Protein AF-A0A7C5NMT6-F1 (afdb_monomer_lite)

Secondary structure (DSSP, 8-state):
--TT--HHHHHHHHHHHHHHHHTTTS----HHHHHHHHHHHTTSTT-TT-SSPPPGGGG--TTHHHHHHT----HHHHHH-HHHHHHHHHHHHHHHHHHHSS--S--S---TTS--TTSPPP-HHHHTTPPEEEETTEEEEPPS-SSHHHHHHHHHHHHHHHHTHHHHHS-HHHHHHHHHHHHTTPPPP---EE--HHHHHHHHH-HHHHHHHHHH-HHHHHHHHHHHHHHHHHHHHHHHHHTT--TTTPPP--EE-

pLDDT: mean 88.9, std 9.3, range [51.22, 98.75]

Radius of gyration: 24.34 Å; chains: 1; bounding box: 55×46×70 Å

Foldseek 3Di:
DPPPCDPVNVVVVVVQQVCCVVVVNDHDDPLVVVVVLLVQCVVPQPDPPRPDRHDCQLVDDPQVLCVVVVHDDDLVCCLVPLVVVLVSLVVVQVVCCVVNVGSSDDNDRLPPPRPPVPDDQDDLCVLQVWDWDDDPSDTATAAQEAALVSLVVSLVSSVVCLVVVLPVRCDPSVVVVLVVCVVVVHAQDALAEDADLLVVVCSHHNDVNLVCCCPPPVVSNVSSSVSSVSRSVVRRVSSCVSRVHDPVRDDDHHYHD

Structure (mmCIF, N/CA/C/O backbone):
data_AF-A0A7C5NMT6-F1
#
_entry.id   AF-A0A7C5NMT6-F1
#
loop_
_atom_site.group_PDB
_atom_site.id
_atom_site.type_symbol
_atom_site.label_atom_id
_atom_site.label_alt_id
_atom_site.label_comp_id
_atom_site.label_asym_id
_atom_site.label_entity_id
_atom_site.label_seq_id
_atom_site.pdbx_PDB_ins_code
_atom_site.Cartn_x
_atom_site.Cartn_y
_atom_site.Cartn_z
_atom_site.occupancy
_atom_site.B_iso_or_equiv
_atom_site.auth_seq_id
_atom_site.auth_comp_id
_atom_site.auth_asym_id
_atom_site.auth_atom_id
_atom_site.pdbx_PDB_model_num
ATOM 1 N N . MET A 1 1 ? -8.119 -10.705 -45.732 1.00 56.47 1 MET A N 1
ATOM 2 C CA . MET A 1 1 ? -7.400 -9.592 -45.074 1.00 56.47 1 MET A CA 1
ATOM 3 C C . MET A 1 1 ? -8.422 -8.797 -44.290 1.00 56.47 1 MET A C 1
ATOM 5 O O . MET A 1 1 ? -9.507 -8.584 -44.817 1.00 56.47 1 MET A O 1
ATOM 9 N N . SER A 1 2 ? -8.118 -8.432 -43.043 1.00 67.88 2 SER A N 1
ATOM 10 C CA . SER A 1 2 ? -8.962 -7.504 -42.281 1.00 67.88 2 SER A CA 1
ATOM 11 C C . SER A 1 2 ? -9.117 -6.200 -43.067 1.00 67.88 2 SER A C 1
ATOM 13 O O . SER A 1 2 ? -8.151 -5.740 -43.672 1.00 67.88 2 SER A O 1
ATOM 15 N N . ILE A 1 3 ? -10.310 -5.604 -43.037 1.00 73.56 3 ILE A N 1
ATOM 16 C CA . ILE A 1 3 ? -10.624 -4.313 -43.679 1.00 73.56 3 ILE A CA 1
ATOM 17 C C . ILE A 1 3 ? -9.690 -3.188 -43.184 1.00 73.56 3 ILE A C 1
ATOM 19 O O . ILE A 1 3 ? -9.508 -2.184 -43.862 1.00 73.56 3 ILE A O 1
ATOM 23 N N . ASN A 1 4 ? -9.055 -3.394 -42.025 1.00 81.56 4 ASN A N 1
ATOM 24 C CA . ASN A 1 4 ? -8.197 -2.425 -41.347 1.00 81.56 4 ASN A CA 1
ATOM 25 C C . ASN A 1 4 ? -6.690 -2.632 -41.614 1.00 81.56 4 ASN A C 1
ATOM 27 O O . ASN A 1 4 ? -5.868 -1.855 -41.132 1.00 81.56 4 ASN A O 1
ATOM 31 N N . VAL A 1 5 ? -6.292 -3.675 -42.357 1.00 88.19 5 VAL A N 1
ATOM 32 C CA . VAL A 1 5 ? -4.877 -3.948 -42.670 1.00 88.19 5 VAL A CA 1
ATOM 33 C C . VAL A 1 5 ? -4.609 -3.630 -44.135 1.00 88.19 5 VAL A C 1
ATOM 35 O O . VAL A 1 5 ? -5.059 -4.339 -45.035 1.00 88.19 5 VAL A O 1
ATOM 38 N N . THR A 1 6 ? -3.866 -2.551 -44.373 1.00 91.81 6 THR A N 1
ATOM 39 C CA . THR A 1 6 ? -3.503 -2.088 -45.714 1.00 91.81 6 THR A CA 1
ATOM 40 C C . THR A 1 6 ? -2.211 -2.753 -46.199 1.00 91.81 6 THR A C 1
ATOM 42 O O . THR A 1 6 ? -1.451 -3.328 -45.416 1.00 91.81 6 THR A O 1
ATOM 45 N N . LYS A 1 7 ? -1.918 -2.646 -47.503 1.00 93.00 7 LYS A N 1
ATOM 46 C CA . LYS A 1 7 ? -0.618 -3.070 -48.059 1.00 93.00 7 LYS A CA 1
ATOM 47 C C . LYS A 1 7 ? 0.555 -2.329 -47.413 1.00 93.00 7 LYS A C 1
ATOM 49 O O . LYS A 1 7 ? 1.617 -2.915 -47.245 1.00 93.00 7 LYS A O 1
ATOM 54 N N . GLU A 1 8 ? 0.338 -1.076 -47.026 1.00 91.75 8 GLU A N 1
ATOM 55 C CA . GLU A 1 8 ? 1.348 -0.264 -46.356 1.00 91.75 8 GLU A CA 1
ATOM 56 C C . GLU A 1 8 ? 1.652 -0.786 -44.948 1.00 91.75 8 GLU A C 1
ATOM 58 O O . GLU A 1 8 ? 2.816 -0.941 -44.594 1.00 91.75 8 GLU A O 1
ATOM 63 N N . HIS A 1 9 ? 0.630 -1.187 -44.182 1.00 92.44 9 HIS A N 1
ATOM 64 C CA . HIS A 1 9 ? 0.841 -1.831 -42.879 1.00 92.44 9 HIS A CA 1
ATOM 65 C C . HIS A 1 9 ? 1.662 -3.123 -43.005 1.00 92.44 9 HIS A C 1
ATOM 67 O O . HIS A 1 9 ? 2.535 -3.382 -42.180 1.00 92.44 9 HIS A O 1
ATOM 73 N N . LEU A 1 10 ? 1.422 -3.921 -44.053 1.00 93.25 10 LEU A N 1
ATOM 74 C CA . LEU A 1 10 ? 2.191 -5.145 -44.310 1.00 93.25 10 LEU A CA 1
ATOM 75 C C . LEU A 1 10 ? 3.646 -4.851 -44.697 1.00 93.25 10 LEU A C 1
ATOM 77 O O . LEU A 1 10 ? 4.542 -5.586 -44.278 1.00 93.25 10 LEU A O 1
ATOM 81 N N . ARG A 1 11 ? 3.888 -3.782 -45.466 1.00 95.25 11 ARG A N 1
ATOM 82 C CA . ARG A 1 11 ? 5.238 -3.324 -45.819 1.00 95.25 11 ARG A CA 1
ATOM 83 C C . ARG A 1 11 ? 6.008 -2.901 -44.568 1.00 95.25 11 ARG A C 1
ATOM 85 O O . ARG A 1 11 ? 7.071 -3.458 -44.312 1.00 95.25 11 ARG A O 1
ATOM 92 N N . ILE A 1 12 ? 5.429 -2.008 -43.762 1.00 90.94 12 ILE A N 1
ATOM 93 C CA . ILE A 1 12 ? 6.024 -1.521 -42.508 1.00 90.94 12 ILE A CA 1
ATOM 94 C C . ILE A 1 12 ? 6.322 -2.690 -41.561 1.00 90.94 12 ILE A C 1
ATOM 96 O O . ILE A 1 12 ? 7.437 -2.811 -41.063 1.00 90.94 12 ILE A O 1
ATOM 100 N N . ALA A 1 13 ? 5.362 -3.597 -41.353 1.00 89.31 13 ALA A N 1
ATOM 101 C CA . ALA A 1 13 ? 5.568 -4.761 -40.492 1.00 89.31 13 ALA A CA 1
ATOM 102 C C . ALA A 1 13 ? 6.718 -5.657 -40.985 1.00 89.31 13 ALA A C 1
ATOM 104 O O . ALA A 1 13 ? 7.530 -6.117 -40.185 1.00 89.31 13 ALA A O 1
ATOM 105 N N . SER A 1 14 ? 6.819 -5.879 -42.299 1.00 92.00 14 SER A N 1
ATOM 106 C CA . SER A 1 14 ? 7.894 -6.690 -42.886 1.00 92.00 14 SER A CA 1
ATOM 107 C C . SER A 1 14 ? 9.266 -6.034 -42.717 1.00 92.00 14 SER A C 1
ATOM 109 O O . SER A 1 14 ? 10.246 -6.723 -42.437 1.00 92.00 14 SER A O 1
ATOM 111 N N . GLU A 1 15 ? 9.339 -4.709 -42.854 1.00 92.12 15 GLU A N 1
ATOM 112 C CA . GLU A 1 15 ? 10.569 -3.940 -42.641 1.00 92.12 15 GLU A CA 1
ATOM 113 C C . GLU A 1 15 ? 11.0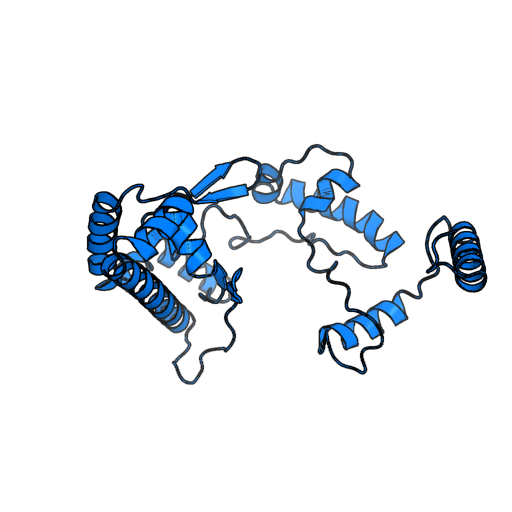28 -3.996 -41.185 1.00 92.12 15 GLU A C 1
ATOM 115 O O . GLU A 1 15 ? 12.195 -4.304 -40.941 1.00 92.12 15 GLU A O 1
ATOM 120 N N . LEU A 1 16 ? 10.104 -3.814 -40.235 1.00 87.25 16 LEU A N 1
ATOM 121 C CA . LEU A 1 16 ? 10.382 -3.914 -38.801 1.00 87.25 16 LEU A CA 1
ATOM 122 C C . LEU A 1 16 ? 10.864 -5.316 -38.406 1.00 87.25 16 LEU A C 1
ATOM 124 O O . LEU A 1 16 ? 11.837 -5.450 -37.668 1.00 87.25 16 LEU A O 1
ATOM 128 N N . VAL A 1 17 ? 10.237 -6.377 -38.927 1.00 88.56 17 VAL A N 1
ATOM 129 C CA . VAL A 1 17 ? 10.677 -7.762 -38.670 1.00 88.56 17 VAL A CA 1
ATOM 130 C C . VAL A 1 17 ? 12.068 -8.011 -39.251 1.00 88.56 17 VAL A C 1
ATOM 132 O O . VAL A 1 17 ? 12.926 -8.594 -38.587 1.00 88.56 17 VAL A O 1
ATOM 135 N N . ALA A 1 18 ? 12.323 -7.556 -40.480 1.00 89.62 18 ALA A N 1
ATOM 136 C CA . ALA A 1 18 ? 13.635 -7.700 -41.099 1.00 89.62 18 ALA A CA 1
ATOM 137 C C . ALA A 1 18 ? 14.715 -6.927 -40.325 1.00 89.62 18 ALA A C 1
ATOM 139 O O . ALA A 1 18 ? 15.839 -7.407 -40.190 1.00 89.62 18 ALA A O 1
ATOM 140 N N . GLU A 1 19 ? 14.387 -5.741 -39.817 1.00 87.56 19 GLU A N 1
ATOM 141 C CA . GLU A 1 19 ? 15.263 -4.942 -38.966 1.00 87.56 19 GLU A CA 1
ATOM 142 C C . GLU A 1 19 ? 15.543 -5.607 -37.620 1.00 87.56 19 GLU A C 1
ATOM 144 O O . GLU A 1 19 ? 16.705 -5.682 -37.222 1.00 87.56 19 GLU A O 1
ATOM 149 N N . ALA A 1 20 ? 14.527 -6.174 -36.970 1.00 85.56 20 ALA A N 1
ATOM 150 C CA . ALA A 1 20 ? 14.705 -6.929 -35.737 1.00 85.56 20 ALA A CA 1
ATOM 151 C C . ALA A 1 20 ? 15.615 -8.147 -35.952 1.00 85.56 20 ALA A C 1
ATOM 153 O O . ALA A 1 20 ? 16.563 -8.352 -35.199 1.00 85.56 20 ALA A O 1
ATOM 154 N N . HIS A 1 21 ? 15.414 -8.924 -37.023 1.00 87.81 21 HIS A N 1
ATOM 155 C CA . HIS A 1 21 ? 16.291 -10.057 -37.348 1.00 87.81 21 HIS A CA 1
ATOM 156 C C . HIS A 1 21 ? 17.753 -9.642 -37.568 1.00 87.81 21 HIS A C 1
ATOM 158 O O . HIS A 1 21 ? 18.654 -10.372 -37.159 1.00 87.81 21 HIS A O 1
ATOM 164 N N . ARG A 1 22 ? 18.008 -8.465 -38.162 1.00 88.75 22 ARG A N 1
ATOM 165 C CA . ARG A 1 22 ? 19.374 -7.922 -38.308 1.00 88.75 22 ARG A CA 1
ATOM 166 C C . ARG A 1 22 ? 20.018 -7.545 -36.970 1.00 88.75 22 ARG A C 1
ATOM 168 O O . ARG A 1 22 ? 21.239 -7.467 -36.899 1.00 88.75 22 ARG A O 1
ATOM 175 N N . ASN A 1 23 ? 19.216 -7.342 -35.929 1.00 83.31 23 ASN A N 1
ATOM 176 C CA . ASN A 1 23 ? 19.629 -6.897 -34.601 1.00 83.31 23 ASN A CA 1
ATOM 177 C C . ASN A 1 23 ? 19.309 -7.956 -33.524 1.00 83.31 23 ASN A C 1
ATOM 179 O O . ASN A 1 23 ? 18.858 -7.633 -32.428 1.00 83.31 23 ASN A O 1
ATOM 183 N N . ASN A 1 24 ? 19.532 -9.242 -33.830 1.00 81.50 24 ASN A N 1
ATOM 184 C CA . ASN A 1 24 ? 19.339 -10.370 -32.902 1.00 81.50 24 ASN A CA 1
ATOM 185 C C . ASN A 1 24 ? 17.921 -10.480 -32.307 1.00 81.50 24 ASN A C 1
ATOM 187 O O . ASN A 1 24 ? 17.744 -10.897 -31.165 1.00 81.50 24 ASN A O 1
ATOM 191 N N . GLY A 1 25 ? 16.904 -10.119 -33.086 1.00 78.12 25 GLY A N 1
ATOM 192 C CA . GLY A 1 25 ? 15.500 -10.179 -32.677 1.00 78.12 25 GLY A CA 1
ATOM 193 C C . GLY A 1 25 ? 15.017 -8.963 -31.885 1.00 78.12 25 GLY A C 1
ATOM 194 O O . GLY A 1 25 ? 13.867 -8.962 -31.455 1.00 78.12 25 GLY A O 1
ATOM 195 N N . LEU A 1 26 ? 15.847 -7.929 -31.714 1.00 72.00 26 LEU A N 1
ATOM 196 C CA . LEU A 1 26 ? 15.496 -6.695 -31.008 1.00 72.00 26 LEU A CA 1
ATOM 197 C C . LEU A 1 26 ? 15.410 -5.519 -31.982 1.00 72.00 26 LEU A C 1
ATOM 199 O O . LEU A 1 26 ? 16.148 -5.458 -32.960 1.00 72.00 26 LEU A O 1
ATOM 203 N N . ALA A 1 27 ? 14.522 -4.560 -31.720 1.00 72.88 27 ALA A N 1
ATOM 204 C CA . ALA A 1 27 ? 14.556 -3.297 -32.450 1.00 72.88 27 ALA A CA 1
ATOM 205 C C . ALA A 1 27 ? 15.857 -2.544 -32.100 1.00 72.88 27 ALA A C 1
ATOM 207 O O . ALA A 1 27 ? 16.244 -2.534 -30.927 1.00 72.88 27 ALA A O 1
ATOM 208 N N . PRO A 1 28 ? 16.546 -1.917 -33.068 1.00 74.69 28 PRO A N 1
ATOM 209 C CA . PRO A 1 28 ? 17.706 -1.090 -32.771 1.00 74.69 28 PRO A CA 1
ATOM 210 C C . PRO A 1 28 ? 17.245 0.149 -31.998 1.00 74.69 28 PRO A C 1
ATOM 212 O O . PRO A 1 28 ? 16.581 1.029 -32.540 1.00 74.69 28 PRO A O 1
ATOM 215 N N . VAL A 1 29 ? 17.581 0.205 -30.712 1.00 80.31 29 VAL A N 1
ATOM 216 C CA . VAL A 1 29 ? 17.241 1.324 -29.828 1.00 80.31 29 VAL A CA 1
ATOM 217 C C . VAL A 1 29 ? 18.522 2.042 -29.430 1.00 80.31 29 VAL A C 1
ATOM 219 O O . VAL A 1 29 ? 19.461 1.429 -28.923 1.00 80.31 29 VAL A O 1
ATOM 222 N N . ASN A 1 30 ? 18.556 3.361 -29.621 1.00 90.00 30 ASN A N 1
ATOM 223 C CA . ASN A 1 30 ? 19.557 4.199 -28.974 1.00 90.00 30 ASN A CA 1
ATOM 224 C C . ASN A 1 30 ? 19.152 4.367 -27.505 1.00 90.00 30 ASN A C 1
ATOM 226 O O . ASN A 1 30 ? 18.287 5.179 -27.188 1.00 90.00 30 ASN A O 1
ATOM 230 N N . LEU A 1 31 ? 19.758 3.572 -26.621 1.00 90.12 31 LEU A N 1
ATOM 231 C CA . LEU A 1 31 ? 19.423 3.568 -25.197 1.00 90.12 31 LEU A CA 1
ATOM 232 C C . LEU A 1 31 ? 19.685 4.922 -24.526 1.00 90.12 31 LEU A C 1
ATOM 234 O O . LEU A 1 31 ? 18.923 5.314 -23.650 1.00 90.12 31 LEU A O 1
ATOM 238 N N . GLU A 1 32 ? 20.717 5.656 -24.945 1.00 92.44 32 GLU A N 1
ATOM 239 C CA . GLU A 1 32 ? 21.014 6.984 -24.398 1.00 92.44 32 GLU A CA 1
ATOM 240 C C . GLU A 1 32 ? 19.881 7.967 -24.713 1.00 92.44 32 GLU A C 1
ATOM 242 O O . GLU A 1 32 ? 19.321 8.572 -23.797 1.00 92.44 32 GLU A O 1
ATOM 247 N N . GLN A 1 33 ? 19.475 8.045 -25.985 1.00 93.75 33 GLN A N 1
ATOM 248 C CA . GLN A 1 33 ? 18.356 8.891 -26.402 1.00 93.75 33 GLN A CA 1
ATOM 249 C C . GLN A 1 33 ? 17.042 8.439 -25.758 1.00 93.75 33 GLN A C 1
ATOM 251 O O . GLN A 1 33 ? 16.314 9.265 -25.222 1.00 93.75 33 GLN A O 1
ATOM 256 N N . PHE A 1 34 ? 16.773 7.131 -25.734 1.00 92.62 34 PHE A N 1
ATOM 257 C CA . PHE A 1 34 ? 15.572 6.577 -25.110 1.00 92.62 34 PHE A CA 1
ATOM 258 C C . PHE A 1 34 ? 15.451 6.986 -23.638 1.00 92.62 34 PHE A C 1
ATOM 260 O O . PHE A 1 34 ? 14.363 7.328 -23.180 1.00 92.62 34 PHE A O 1
ATOM 267 N N . TYR A 1 35 ? 16.551 6.972 -22.875 1.00 92.38 35 TYR A N 1
ATOM 268 C CA . TYR A 1 35 ? 16.511 7.403 -21.477 1.00 92.38 35 TYR A CA 1
ATOM 269 C C . TYR A 1 35 ? 16.420 8.919 -21.310 1.00 92.38 35 TYR A C 1
ATOM 271 O O . TYR A 1 35 ? 15.757 9.362 -20.374 1.00 92.38 35 TYR A O 1
ATOM 279 N N . ALA A 1 36 ? 17.015 9.710 -22.204 1.00 94.06 36 ALA A N 1
ATOM 280 C CA . ALA A 1 36 ? 16.805 11.157 -22.214 1.00 94.06 36 ALA A CA 1
ATOM 281 C C . ALA A 1 36 ? 15.326 11.501 -22.480 1.00 94.06 36 ALA A C 1
ATOM 283 O O . ALA A 1 36 ? 14.721 12.288 -21.751 1.00 94.06 36 ALA A O 1
ATOM 284 N N . ASP A 1 37 ? 14.715 10.835 -23.460 1.00 94.62 37 ASP A N 1
ATOM 285 C CA . ASP A 1 37 ? 13.299 10.975 -23.802 1.00 94.62 37 ASP A CA 1
ATOM 286 C C . ASP A 1 37 ? 12.395 10.481 -22.665 1.00 94.62 37 ASP A C 1
ATOM 288 O O . ASP A 1 37 ? 11.391 11.116 -22.335 1.00 94.62 37 ASP A O 1
ATOM 292 N N . GLN A 1 38 ? 12.783 9.392 -21.996 1.00 92.62 38 GLN A N 1
ATOM 293 C CA . GLN A 1 38 ? 12.108 8.879 -20.807 1.00 92.62 38 GLN A CA 1
ATOM 294 C C . GLN A 1 38 ? 12.084 9.907 -19.670 1.00 92.62 38 GLN A C 1
ATOM 296 O O . GLN A 1 38 ? 11.040 10.084 -19.046 1.00 92.62 38 GLN A O 1
ATOM 301 N N . GLU A 1 39 ? 13.198 10.590 -19.386 1.00 92.12 39 GLU A N 1
ATOM 302 C CA . GLU A 1 39 ? 13.275 11.621 -18.337 1.00 92.12 39 GLU A CA 1
ATOM 303 C C . GLU A 1 39 ? 12.361 12.823 -18.609 1.00 92.12 39 GLU A C 1
ATOM 305 O O . GLU A 1 39 ? 11.908 13.485 -17.668 1.00 92.12 39 GLU A O 1
ATOM 310 N N . ILE A 1 40 ? 12.083 13.108 -19.882 1.00 94.06 40 ILE A N 1
ATOM 311 C CA . ILE A 1 40 ? 11.108 14.118 -20.300 1.00 94.06 40 ILE A CA 1
ATOM 312 C C . ILE A 1 40 ? 9.691 13.564 -20.118 1.00 94.06 40 ILE A C 1
ATOM 314 O O . ILE A 1 40 ? 8.875 14.176 -19.430 1.00 94.06 40 ILE A O 1
ATOM 318 N N . ALA A 1 41 ? 9.419 12.377 -20.665 1.00 93.50 41 ALA A N 1
ATOM 319 C CA . ALA A 1 41 ? 8.092 11.772 -20.683 1.00 93.50 41 ALA A CA 1
ATOM 320 C C . ALA A 1 41 ? 7.523 11.498 -19.280 1.00 93.50 41 ALA A C 1
ATOM 322 O O . ALA A 1 41 ? 6.332 11.679 -19.054 1.00 93.50 41 ALA A O 1
ATOM 323 N N . VAL A 1 42 ? 8.348 11.101 -18.302 1.00 90.50 42 VAL A N 1
ATOM 324 C CA . VAL A 1 42 ? 7.862 10.818 -16.932 1.00 90.50 42 VAL A CA 1
ATOM 325 C C . VAL A 1 42 ? 7.402 12.058 -16.166 1.00 90.50 42 VAL A C 1
ATOM 327 O O . VAL A 1 42 ? 6.688 11.916 -15.175 1.00 90.50 42 VAL A O 1
ATOM 330 N N . LYS A 1 43 ? 7.813 13.261 -16.586 1.00 90.00 43 LYS A N 1
ATOM 331 C CA . LYS A 1 43 ? 7.428 14.519 -15.925 1.00 90.00 43 LYS A CA 1
ATOM 332 C C . LYS A 1 43 ? 6.017 14.955 -16.302 1.00 90.00 43 LYS A C 1
ATOM 334 O O . LYS A 1 43 ? 5.339 15.550 -15.471 1.00 90.00 43 LYS A O 1
ATOM 339 N N . ASP A 1 44 ? 5.589 14.634 -17.520 1.00 90.19 44 ASP A N 1
ATOM 340 C CA . ASP A 1 44 ? 4.233 14.878 -18.007 1.00 90.19 44 ASP A CA 1
ATOM 341 C C . ASP A 1 44 ? 3.739 13.688 -18.851 1.00 90.19 44 ASP A C 1
ATOM 343 O O . ASP A 1 44 ? 3.685 13.779 -20.073 1.00 90.19 44 ASP A O 1
ATOM 347 N N . PRO A 1 45 ? 3.391 12.542 -18.228 1.00 88.88 45 PRO A N 1
ATOM 348 C CA . PRO A 1 45 ? 3.098 11.286 -18.932 1.00 88.88 45 PRO A CA 1
ATOM 349 C C . PRO A 1 45 ? 1.992 11.333 -19.992 1.00 88.88 45 PRO A C 1
ATOM 351 O O . PRO A 1 45 ? 1.888 10.412 -20.800 1.00 88.88 45 PRO A O 1
ATOM 354 N N . PHE A 1 46 ? 1.154 12.370 -19.963 1.00 90.19 46 PHE A N 1
ATOM 355 C CA . PHE A 1 46 ? 0.051 12.589 -20.900 1.00 90.19 46 PHE A CA 1
ATOM 356 C C . PHE A 1 46 ? 0.179 13.921 -21.648 1.00 90.19 46 PHE A C 1
ATOM 358 O O . PHE A 1 46 ? -0.777 14.362 -22.290 1.00 90.19 46 PHE A O 1
ATOM 365 N N . GLY A 1 47 ? 1.345 14.559 -21.555 1.00 92.00 47 GLY A N 1
ATOM 366 C CA . GLY A 1 47 ? 1.643 15.805 -22.233 1.00 92.00 47 GLY A CA 1
ATOM 367 C C . GLY A 1 47 ? 1.584 15.633 -23.749 1.00 92.00 47 GLY A C 1
ATOM 368 O O . GLY A 1 47 ? 2.010 14.599 -24.268 1.00 92.00 47 GLY A O 1
ATOM 369 N N . PRO A 1 48 ? 1.086 16.634 -24.490 1.00 94.25 48 PRO A N 1
ATOM 370 C CA . PRO A 1 48 ? 1.023 16.564 -25.949 1.00 94.25 48 PRO A CA 1
ATOM 371 C C . PRO A 1 48 ? 2.413 16.537 -26.605 1.00 94.25 48 PRO A C 1
ATOM 373 O O . PRO A 1 48 ? 2.536 16.078 -27.737 1.00 94.25 48 PRO A O 1
ATOM 376 N N . ASP A 1 49 ? 3.442 17.000 -25.888 1.00 94.56 49 ASP A N 1
ATOM 377 C CA . ASP A 1 49 ? 4.802 17.200 -26.396 1.00 94.56 49 ASP A CA 1
ATOM 378 C C . ASP A 1 49 ? 5.797 16.129 -25.915 1.00 94.56 49 ASP A C 1
ATOM 380 O O . ASP A 1 49 ? 7.011 16.299 -26.060 1.00 94.56 49 ASP A O 1
ATOM 384 N N . ILE A 1 50 ? 5.326 15.027 -25.314 1.00 95.50 50 ILE A N 1
ATOM 385 C CA . ILE A 1 50 ? 6.242 13.965 -24.887 1.00 95.50 50 ILE A CA 1
ATOM 386 C C . ILE A 1 50 ? 6.874 13.269 -26.102 1.00 95.50 50 ILE A C 1
ATOM 388 O O . ILE A 1 50 ? 6.165 12.880 -27.031 1.00 95.50 50 ILE A O 1
ATOM 392 N N . PRO A 1 51 ? 8.201 13.051 -26.095 1.00 94.06 51 PRO A N 1
ATOM 393 C CA . PRO A 1 51 ? 8.895 12.412 -27.214 1.00 94.06 51 PRO A CA 1
ATOM 394 C C . PRO A 1 51 ? 8.539 10.924 -27.349 1.00 94.06 51 PRO A C 1
ATOM 396 O O . PRO A 1 51 ? 8.657 10.345 -28.427 1.00 94.06 51 PRO A O 1
ATOM 399 N N . GLN A 1 52 ? 8.087 10.304 -26.255 1.00 91.56 52 GLN A N 1
ATOM 400 C CA . GLN A 1 52 ? 7.672 8.909 -26.201 1.00 91.56 52 GLN A CA 1
ATOM 401 C C . GLN A 1 52 ? 6.652 8.673 -25.083 1.00 91.56 52 GLN A C 1
ATOM 403 O O . GLN A 1 52 ? 6.559 9.447 -24.133 1.00 91.56 52 GLN A O 1
ATOM 408 N N . CYS A 1 53 ? 5.939 7.546 -25.154 1.00 90.56 53 CYS A N 1
ATOM 409 C CA . CYS A 1 53 ? 5.170 7.040 -24.019 1.00 90.56 53 CYS A CA 1
ATOM 410 C C . CYS A 1 53 ? 6.136 6.614 -22.892 1.00 90.56 53 CYS A C 1
ATOM 412 O O . CYS A 1 53 ? 7.073 5.855 -23.167 1.00 90.56 53 CYS A O 1
ATOM 414 N N . PRO A 1 54 ? 5.946 7.065 -21.638 1.00 90.31 54 PRO A N 1
ATOM 415 C CA . PRO A 1 54 ? 6.871 6.746 -20.560 1.00 90.31 54 PRO A CA 1
ATOM 416 C C . PRO A 1 54 ? 6.826 5.259 -20.195 1.00 90.31 54 PRO A C 1
ATOM 418 O O . PRO A 1 54 ? 5.781 4.690 -19.880 1.00 90.31 54 PRO A O 1
ATOM 421 N N . LEU A 1 55 ? 7.998 4.632 -20.159 1.00 86.88 55 LEU A N 1
ATOM 422 C CA . LEU A 1 55 ? 8.172 3.247 -19.743 1.00 86.88 55 LEU A CA 1
ATOM 423 C C . LEU A 1 55 ? 8.175 3.120 -18.210 1.00 86.88 55 LEU A C 1
ATOM 425 O O . LEU A 1 55 ? 9.090 3.586 -17.534 1.00 86.88 55 LEU A O 1
ATOM 429 N N . GLY A 1 56 ? 7.193 2.414 -17.649 1.00 79.00 56 GLY A N 1
ATOM 430 C CA . GLY A 1 56 ? 7.102 2.150 -16.204 1.00 79.00 56 GLY A CA 1
ATOM 431 C C . GLY A 1 56 ? 8.038 1.054 -15.668 1.00 79.00 56 GLY A C 1
ATOM 432 O O . GLY A 1 56 ? 8.002 0.772 -14.473 1.00 79.00 56 GLY A O 1
ATOM 433 N N . LEU A 1 57 ? 8.865 0.431 -16.520 1.00 72.69 57 LEU A N 1
ATOM 434 C CA . LEU A 1 57 ? 9.695 -0.745 -16.198 1.00 72.69 57 LEU A CA 1
ATOM 435 C C . LEU A 1 57 ? 10.623 -0.533 -14.995 1.00 72.69 57 LEU A C 1
ATOM 437 O O . LEU A 1 57 ? 10.818 -1.452 -14.209 1.00 72.69 57 LEU A O 1
ATOM 441 N N . LEU A 1 58 ? 11.161 0.675 -14.808 1.00 65.06 58 LEU A N 1
ATOM 442 C CA . LEU A 1 58 ? 12.033 0.979 -13.663 1.00 65.06 58 LEU A CA 1
ATOM 443 C C . LEU A 1 58 ? 11.296 0.935 -12.311 1.00 65.06 58 LEU A C 1
ATOM 445 O O . LEU A 1 58 ? 11.936 0.911 -11.266 1.00 65.06 58 LEU A O 1
ATOM 449 N N . ASN A 1 59 ? 9.962 0.892 -12.337 1.00 63.50 59 ASN A N 1
ATOM 450 C CA . ASN A 1 59 ? 9.094 0.746 -11.171 1.00 63.50 5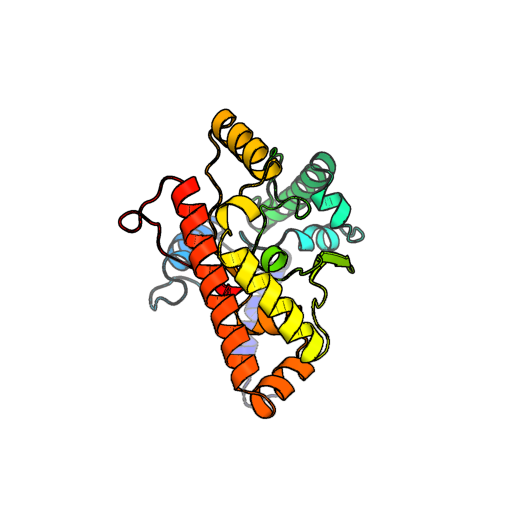9 ASN A CA 1
ATOM 451 C C . ASN A 1 59 ? 8.376 -0.614 -11.139 1.00 63.50 59 ASN A C 1
ATOM 453 O O . ASN A 1 59 ? 7.472 -0.800 -10.320 1.00 63.50 59 ASN A O 1
ATOM 457 N N . MET A 1 60 ? 8.717 -1.550 -12.035 1.00 66.12 60 MET A N 1
ATOM 458 C CA . MET A 1 60 ? 8.077 -2.864 -12.052 1.00 66.12 60 MET A CA 1
ATOM 459 C C . MET A 1 60 ? 8.393 -3.657 -10.788 1.00 66.12 60 MET A C 1
ATOM 461 O O . MET A 1 60 ? 9.455 -3.519 -10.178 1.00 66.12 60 MET A O 1
ATOM 465 N N . SER A 1 61 ? 7.431 -4.485 -10.382 1.00 67.31 61 SER A N 1
ATOM 466 C CA . SER A 1 61 ? 7.600 -5.324 -9.208 1.00 67.31 61 SER A CA 1
ATOM 467 C C . SER A 1 61 ? 8.656 -6.396 -9.457 1.00 67.31 61 SER A C 1
ATOM 469 O O . SER A 1 61 ? 8.878 -6.873 -10.569 1.00 67.31 61 SER A O 1
ATOM 471 N N . GLU A 1 62 ? 9.289 -6.801 -8.366 1.00 76.12 62 GLU A N 1
ATOM 472 C CA . GLU A 1 62 ? 10.394 -7.757 -8.342 1.00 76.12 62 GLU A CA 1
ATOM 473 C C . GLU A 1 62 ? 9.972 -9.186 -8.751 1.00 76.12 62 GLU A C 1
ATOM 475 O O . GLU A 1 62 ? 10.807 -10.077 -8.835 1.00 76.12 62 GLU A O 1
ATOM 480 N N . VAL A 1 63 ? 8.683 -9.411 -9.033 1.00 76.88 63 VAL A N 1
ATOM 481 C CA . VAL A 1 63 ? 8.094 -10.727 -9.331 1.00 76.88 63 VAL A CA 1
ATOM 482 C C . VAL A 1 63 ? 8.589 -11.320 -10.654 1.00 76.88 63 VAL A C 1
ATOM 484 O O . VAL A 1 63 ? 8.655 -12.535 -10.795 1.00 76.88 63 VAL A O 1
ATOM 487 N N . CYS A 1 64 ? 8.992 -10.491 -11.621 1.00 82.75 64 CYS A N 1
ATOM 488 C CA . CYS A 1 64 ? 9.470 -10.976 -12.922 1.00 82.75 64 CYS A CA 1
ATOM 489 C C . CYS A 1 64 ? 10.833 -11.678 -12.838 1.00 82.75 64 CYS A C 1
ATOM 491 O O . CYS A 1 64 ? 11.225 -12.362 -13.781 1.00 82.75 64 CYS A O 1
ATOM 493 N N . VAL A 1 65 ? 11.546 -11.540 -11.712 1.00 90.06 65 VAL A N 1
ATOM 494 C CA . VAL A 1 65 ? 12.853 -12.172 -11.505 1.00 90.06 65 VAL A CA 1
ATOM 495 C C . VAL A 1 65 ? 12.771 -13.697 -11.589 1.00 90.06 65 VAL A C 1
ATOM 497 O O . VAL A 1 65 ? 13.702 -14.327 -12.076 1.00 90.06 65 VAL A O 1
ATOM 500 N N . PHE A 1 66 ? 11.662 -14.301 -11.149 1.00 91.94 66 PHE A N 1
ATOM 501 C CA . PHE A 1 66 ? 11.529 -15.757 -11.107 1.00 91.94 66 PHE A CA 1
ATOM 502 C C . PHE A 1 66 ? 11.410 -16.353 -12.508 1.00 91.94 66 PHE A C 1
ATOM 504 O O . PHE A 1 66 ? 12.167 -17.257 -12.856 1.00 91.94 66 PHE A O 1
ATOM 511 N N . ASP A 1 67 ? 10.514 -15.792 -13.322 1.00 90.50 67 ASP A N 1
ATOM 512 C CA . ASP A 1 67 ? 10.278 -16.240 -14.695 1.00 90.50 67 ASP A CA 1
ATOM 513 C C . ASP A 1 67 ? 11.509 -15.995 -15.580 1.00 90.50 67 ASP A C 1
ATOM 515 O O . ASP A 1 67 ? 12.003 -16.915 -16.230 1.00 90.50 67 ASP A O 1
ATOM 519 N N . GLU A 1 68 ? 12.107 -14.799 -15.496 1.00 90.50 68 GLU A N 1
ATOM 520 C CA . GLU A 1 68 ? 13.309 -14.452 -16.266 1.00 90.50 68 GLU A CA 1
ATOM 521 C C . GLU A 1 68 ? 14.515 -15.341 -15.914 1.00 90.50 68 GLU A C 1
ATOM 523 O O . GLU A 1 68 ? 15.386 -15.597 -16.751 1.00 90.50 68 GLU A O 1
ATOM 528 N N . LEU A 1 69 ? 14.606 -15.822 -14.672 1.00 92.12 69 LEU A N 1
ATOM 529 C CA . LEU A 1 69 ? 15.678 -16.721 -14.238 1.00 92.12 69 LEU A CA 1
ATOM 530 C C . LEU A 1 69 ? 15.302 -18.208 -14.329 1.00 92.12 69 LEU A C 1
ATOM 532 O O . LEU A 1 69 ? 16.157 -19.055 -14.067 1.00 92.12 69 LEU A O 1
ATOM 536 N N . GLY A 1 70 ? 14.070 -18.539 -14.727 1.00 93.44 70 GLY A N 1
ATOM 537 C CA . GLY A 1 70 ? 13.586 -19.916 -14.838 1.00 93.44 70 GLY A CA 1
ATOM 538 C C . GLY A 1 70 ? 13.539 -20.660 -13.500 1.00 93.44 70 GLY A C 1
ATOM 539 O O . GLY A 1 70 ? 13.773 -21.869 -13.462 1.00 93.44 70 GLY A O 1
ATOM 540 N N . ILE A 1 71 ? 13.281 -19.948 -12.399 1.00 92.81 71 ILE A N 1
ATOM 541 C CA . ILE A 1 71 ? 13.199 -20.516 -11.048 1.00 92.81 71 ILE A CA 1
ATOM 542 C C . ILE A 1 71 ? 11.754 -20.482 -10.525 1.00 92.81 71 ILE A C 1
ATOM 544 O O . ILE A 1 71 ? 10.995 -19.583 -10.887 1.00 92.81 71 ILE A O 1
ATOM 548 N N . PRO A 1 72 ? 11.349 -21.428 -9.657 1.00 91.50 72 PRO A N 1
ATOM 549 C CA . PRO A 1 72 ? 10.044 -21.364 -9.008 1.00 91.50 72 PRO A CA 1
ATOM 550 C C . PRO A 1 72 ? 9.872 -20.077 -8.194 1.00 91.50 72 PRO A C 1
ATOM 552 O O . PRO A 1 72 ? 10.808 -19.633 -7.526 1.00 91.50 72 PRO A O 1
ATOM 555 N N . GLU A 1 73 ? 8.667 -19.509 -8.228 1.00 89.69 73 GLU A N 1
ATOM 556 C CA . GLU A 1 73 ? 8.326 -18.337 -7.423 1.00 89.69 73 GLU A CA 1
ATOM 557 C C . GLU A 1 73 ? 8.410 -18.661 -5.924 1.00 89.69 73 GLU A C 1
ATOM 559 O O . GLU A 1 73 ? 7.741 -19.569 -5.429 1.00 89.69 73 GLU A O 1
ATOM 564 N N . ASP A 1 74 ? 9.214 -17.881 -5.199 1.00 89.06 74 ASP A N 1
ATOM 565 C CA . ASP A 1 74 ? 9.301 -17.908 -3.738 1.00 89.06 74 ASP A CA 1
ATOM 566 C C . ASP A 1 74 ? 9.404 -16.473 -3.211 1.00 89.06 74 ASP A C 1
ATOM 568 O O . ASP A 1 74 ? 10.461 -15.979 -2.801 1.00 89.06 74 ASP A O 1
ATOM 572 N N . LEU A 1 75 ? 8.271 -15.770 -3.278 1.00 85.44 75 LEU A N 1
ATOM 573 C CA . LEU A 1 75 ? 8.158 -14.400 -2.784 1.00 85.44 75 LEU A CA 1
ATOM 574 C C . LEU A 1 75 ? 8.428 -14.306 -1.282 1.00 85.44 75 LEU A C 1
ATOM 576 O O . LEU A 1 75 ? 8.944 -13.290 -0.823 1.00 85.44 75 LEU A O 1
ATOM 580 N N . ASP A 1 76 ? 8.117 -15.353 -0.518 1.00 81.50 76 ASP A N 1
ATOM 581 C CA . ASP A 1 76 ? 8.301 -15.323 0.928 1.00 81.50 76 ASP A CA 1
ATOM 582 C C . ASP A 1 76 ? 9.785 -15.244 1.291 1.00 81.50 76 ASP A C 1
ATOM 584 O O . ASP A 1 76 ? 10.219 -14.338 2.012 1.00 81.50 76 ASP A O 1
ATOM 588 N N . ARG A 1 77 ? 10.594 -16.125 0.695 1.00 87.19 77 ARG A N 1
ATOM 589 C CA . ARG A 1 77 ? 12.046 -16.061 0.833 1.00 87.19 77 ARG A CA 1
ATOM 590 C C . ARG A 1 77 ? 12.609 -14.779 0.236 1.00 87.19 77 ARG A C 1
ATOM 592 O O . ARG A 1 77 ? 13.476 -14.162 0.846 1.00 87.19 77 ARG A O 1
ATOM 599 N N . TYR A 1 78 ? 12.093 -14.331 -0.905 1.00 87.31 78 TYR A N 1
ATOM 600 C CA . TYR A 1 78 ? 12.541 -13.092 -1.545 1.00 87.31 78 TYR A CA 1
ATOM 601 C C . TYR A 1 78 ? 12.330 -11.855 -0.648 1.00 87.31 78 TYR A C 1
ATOM 603 O O . TYR A 1 78 ? 13.088 -10.879 -0.716 1.00 87.31 78 TYR A O 1
ATOM 611 N N . TYR A 1 79 ? 11.319 -11.872 0.227 1.00 81.25 79 TYR A N 1
ATOM 612 C CA . TYR A 1 79 ? 11.105 -10.821 1.225 1.00 81.25 79 TYR A CA 1
ATOM 613 C C . TYR A 1 79 ? 11.897 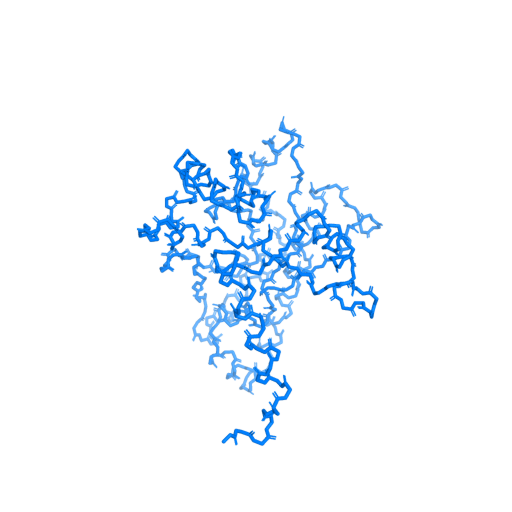-11.003 2.523 1.00 81.25 79 TYR A C 1
ATOM 615 O O . TYR A 1 79 ? 12.229 -9.998 3.155 1.00 81.25 79 TYR A O 1
ATOM 623 N N . ALA A 1 80 ? 12.227 -12.239 2.901 1.00 82.00 80 ALA A N 1
ATOM 624 C CA . ALA A 1 80 ? 12.889 -12.559 4.165 1.00 82.00 80 ALA A CA 1
ATOM 625 C C . ALA A 1 80 ? 14.428 -12.669 4.091 1.00 82.00 80 ALA A C 1
ATOM 627 O O . ALA A 1 80 ? 15.095 -12.447 5.099 1.00 82.00 80 ALA A O 1
ATOM 628 N N . ASP A 1 81 ? 14.989 -13.014 2.931 1.00 89.12 81 ASP A N 1
ATOM 629 C CA . ASP A 1 81 ? 16.403 -13.355 2.730 1.00 89.12 81 ASP A CA 1
ATOM 630 C C . ASP A 1 81 ? 17.064 -12.343 1.778 1.00 89.12 81 ASP A C 1
ATOM 632 O O . ASP A 1 81 ? 17.012 -12.466 0.551 1.00 89.12 81 ASP A O 1
ATOM 636 N N . ASP A 1 82 ? 17.660 -11.295 2.356 1.00 89.12 82 ASP A N 1
ATOM 637 C CA . ASP A 1 82 ? 18.264 -10.196 1.596 1.00 89.12 82 ASP A CA 1
ATOM 638 C C . ASP A 1 82 ? 19.483 -10.651 0.777 1.00 89.12 82 ASP A C 1
ATOM 640 O O . ASP A 1 82 ? 19.683 -10.165 -0.335 1.00 89.12 82 ASP A O 1
ATOM 644 N N . GLU A 1 83 ? 20.280 -11.597 1.282 1.00 92.81 83 GLU A N 1
ATOM 645 C CA . GLU A 1 83 ? 21.454 -12.113 0.565 1.00 92.81 83 GLU A CA 1
ATOM 646 C C . GLU A 1 83 ? 21.039 -12.886 -0.688 1.00 92.81 83 GLU A C 1
ATOM 648 O O . GLU A 1 83 ? 21.576 -12.664 -1.784 1.00 92.81 83 GLU A O 1
ATOM 653 N N . TRP A 1 84 ? 20.039 -13.759 -0.548 1.00 93.06 84 TRP A N 1
ATOM 654 C CA . TRP A 1 84 ? 19.484 -14.495 -1.676 1.00 93.06 84 TRP A CA 1
ATOM 655 C C . TRP A 1 84 ? 18.834 -13.556 -2.691 1.00 93.06 84 TRP A C 1
ATOM 657 O O . TRP A 1 84 ? 19.135 -13.633 -3.884 1.00 93.06 84 TRP A O 1
ATOM 667 N N . ARG A 1 85 ? 18.029 -12.597 -2.222 1.00 92.56 85 ARG A N 1
ATOM 668 C CA . ARG A 1 85 ? 17.411 -11.569 -3.064 1.00 92.56 85 ARG A CA 1
ATOM 669 C C . ARG A 1 85 ? 18.438 -10.771 -3.869 1.00 92.56 85 ARG A C 1
ATOM 671 O O . ARG A 1 85 ? 18.277 -10.603 -5.074 1.00 92.56 85 ARG A O 1
ATOM 678 N N . ILE A 1 86 ? 19.493 -10.269 -3.223 1.00 93.56 86 ILE A N 1
ATOM 679 C CA . ILE A 1 86 ? 20.548 -9.488 -3.888 1.00 93.56 86 ILE A CA 1
ATOM 680 C C . ILE A 1 86 ? 21.246 -10.332 -4.955 1.00 93.56 86 ILE A C 1
ATOM 682 O O . ILE A 1 86 ? 21.554 -9.826 -6.034 1.00 93.56 86 ILE A O 1
ATOM 686 N N . THR A 1 87 ? 21.465 -11.618 -4.678 1.00 95.06 87 THR A N 1
ATOM 687 C CA . THR A 1 87 ? 22.046 -12.551 -5.649 1.00 95.06 87 THR A CA 1
ATOM 688 C C . THR A 1 87 ? 21.156 -12.687 -6.884 1.00 95.06 87 THR A C 1
ATOM 690 O O . THR A 1 87 ? 21.652 -12.536 -8.000 1.00 95.06 87 THR A O 1
ATOM 693 N N . LEU A 1 88 ? 19.845 -12.891 -6.711 1.00 94.69 88 LEU A N 1
ATOM 694 C CA . LEU A 1 88 ? 18.904 -12.950 -7.835 1.00 94.69 88 LEU A CA 1
ATOM 695 C C . LEU A 1 88 ? 18.868 -11.635 -8.621 1.00 94.69 88 LEU A C 1
ATOM 697 O O . LEU A 1 88 ? 18.947 -11.644 -9.849 1.00 94.69 88 LEU A O 1
ATOM 701 N N . ASN A 1 89 ? 18.833 -10.504 -7.915 1.00 93.88 89 ASN A N 1
ATOM 702 C CA . ASN A 1 89 ? 18.796 -9.183 -8.536 1.00 93.88 89 ASN A CA 1
ATOM 703 C C . ASN A 1 89 ? 20.045 -8.901 -9.368 1.00 93.88 89 ASN A C 1
ATOM 705 O O . ASN A 1 89 ? 19.919 -8.346 -10.454 1.00 93.88 89 ASN A O 1
ATOM 709 N N . ARG A 1 90 ? 21.231 -9.330 -8.916 1.00 95.00 90 ARG A N 1
ATOM 710 C CA . ARG A 1 90 ? 22.472 -9.237 -9.702 1.00 95.00 90 ARG A CA 1
ATOM 711 C C . ARG A 1 90 ? 22.378 -10.013 -11.006 1.00 95.00 90 ARG A C 1
ATOM 713 O O . ARG A 1 90 ? 22.637 -9.444 -12.058 1.00 95.00 90 ARG A O 1
ATOM 720 N N . ILE A 1 91 ? 21.956 -11.276 -10.945 1.00 95.31 91 ILE A N 1
ATOM 721 C CA . ILE A 1 91 ? 21.853 -12.139 -12.132 1.00 95.31 91 ILE A CA 1
ATOM 722 C C . ILE A 1 91 ? 20.847 -11.555 -13.132 1.00 95.31 91 ILE A C 1
ATOM 724 O O . ILE A 1 91 ? 21.115 -11.509 -14.333 1.00 95.31 91 ILE A O 1
ATOM 728 N N . TYR A 1 92 ? 19.703 -11.074 -12.642 1.00 94.06 92 TYR A N 1
ATOM 729 C CA . TYR A 1 92 ? 18.711 -10.396 -13.471 1.00 94.06 92 TYR A CA 1
ATOM 730 C C . TYR A 1 92 ? 19.273 -9.112 -14.088 1.00 94.06 92 TYR A C 1
ATOM 732 O O . TYR A 1 92 ? 19.166 -8.900 -15.295 1.00 94.06 92 TYR A O 1
ATOM 740 N N . ASN A 1 93 ? 19.914 -8.264 -13.283 1.00 93.56 93 ASN A N 1
ATOM 741 C CA . ASN A 1 93 ? 20.487 -7.008 -13.749 1.00 93.56 93 ASN A CA 1
ATOM 742 C C . ASN A 1 93 ? 21.612 -7.223 -14.770 1.00 93.56 93 ASN A C 1
ATOM 744 O O . ASN A 1 93 ? 21.711 -6.441 -15.706 1.00 93.56 93 ASN A O 1
ATOM 748 N N . ASP A 1 94 ? 22.402 -8.293 -14.664 1.00 95.25 94 ASP A N 1
ATOM 749 C CA . ASP A 1 94 ? 23.435 -8.634 -15.654 1.00 95.25 94 ASP A CA 1
ATOM 750 C C . ASP A 1 94 ? 22.845 -8.973 -17.033 1.00 95.25 94 ASP A C 1
ATOM 752 O O . ASP A 1 94 ? 23.517 -8.818 -18.059 1.00 95.25 94 ASP A O 1
ATOM 756 N N . LYS A 1 95 ? 21.593 -9.446 -17.079 1.00 91.88 95 LYS A N 1
ATOM 757 C CA . LYS A 1 95 ? 20.830 -9.594 -18.323 1.00 91.88 95 LYS A CA 1
ATOM 758 C C . LYS A 1 95 ? 20.216 -8.264 -18.750 1.00 91.88 95 LYS A C 1
ATOM 760 O O . LYS A 1 95 ? 20.391 -7.858 -19.897 1.00 91.88 95 LYS A O 1
ATOM 765 N N . ALA A 1 96 ? 19.534 -7.579 -17.831 1.00 90.38 96 ALA A N 1
ATOM 766 C CA . ALA A 1 96 ? 18.852 -6.319 -18.107 1.00 90.38 96 ALA A CA 1
ATOM 767 C C . ALA A 1 96 ? 19.823 -5.259 -18.643 1.00 90.38 96 ALA A C 1
ATOM 769 O O . ALA A 1 96 ? 19.535 -4.616 -19.641 1.00 90.38 96 ALA A O 1
ATOM 770 N N . GLU A 1 97 ? 21.017 -5.134 -18.076 1.00 91.81 97 GLU A N 1
ATOM 771 C CA . GLU A 1 97 ? 22.020 -4.160 -18.504 1.00 91.81 97 GLU A CA 1
ATOM 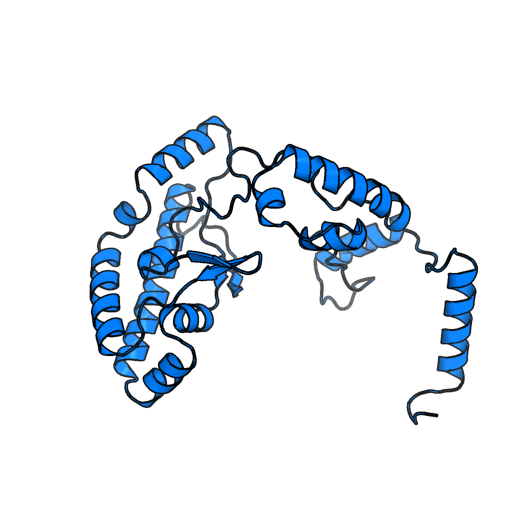772 C C . GLU A 1 97 ? 22.473 -4.375 -19.954 1.00 91.81 97 GLU A C 1
ATOM 774 O O . GLU A 1 97 ? 22.722 -3.413 -20.672 1.00 91.81 97 GLU A O 1
ATOM 779 N N . LYS A 1 98 ? 22.490 -5.619 -20.441 1.00 89.44 98 LYS A N 1
ATOM 780 C CA . LYS A 1 98 ? 22.826 -5.918 -21.844 1.00 89.44 98 LYS A CA 1
ATOM 781 C C . LYS A 1 98 ? 21.704 -5.560 -22.817 1.00 89.44 98 LYS A C 1
ATOM 783 O O . LYS A 1 98 ? 21.984 -5.293 -23.980 1.00 89.44 98 LYS A O 1
ATOM 788 N N . ILE A 1 99 ? 20.454 -5.600 -22.359 1.00 86.75 99 ILE A N 1
ATOM 789 C CA . ILE A 1 99 ? 19.260 -5.406 -23.197 1.00 86.75 99 ILE A CA 1
ATOM 790 C C . ILE A 1 99 ? 18.809 -3.944 -23.158 1.00 86.75 99 ILE A C 1
ATOM 792 O O . ILE A 1 99 ? 18.521 -3.348 -24.190 1.00 86.75 99 ILE A O 1
ATOM 796 N N . ILE A 1 100 ? 18.756 -3.373 -21.958 1.00 87.94 100 ILE A N 1
ATOM 797 C CA . ILE A 1 100 ? 18.228 -2.039 -21.681 1.00 87.94 100 ILE A CA 1
ATOM 798 C C . ILE A 1 100 ? 19.282 -1.088 -21.104 1.00 87.94 100 ILE A C 1
ATOM 800 O O . ILE A 1 100 ? 18.951 0.042 -20.803 1.00 87.94 100 ILE A O 1
ATOM 804 N N . GLY A 1 101 ? 20.545 -1.479 -20.904 1.00 89.75 101 GLY A N 1
ATOM 805 C CA . GLY A 1 101 ? 21.588 -0.548 -20.431 1.00 89.75 101 GLY A CA 1
ATOM 806 C C . GLY A 1 101 ? 21.415 -0.042 -18.993 1.00 89.75 101 GLY A C 1
ATOM 807 O O . GLY A 1 101 ? 22.067 0.923 -18.598 1.00 89.75 101 GLY A O 1
ATOM 808 N N . ARG A 1 102 ? 20.516 -0.646 -18.205 1.00 90.81 102 ARG A N 1
ATOM 809 C CA . ARG A 1 102 ? 20.228 -0.275 -16.810 1.00 90.81 102 ARG A CA 1
ATOM 810 C C . ARG A 1 102 ? 20.107 -1.510 -15.924 1.00 90.81 102 ARG A C 1
ATOM 812 O O . ARG A 1 102 ? 19.785 -2.598 -16.394 1.00 90.81 102 ARG A O 1
ATOM 819 N N . ARG A 1 103 ? 20.293 -1.294 -14.620 1.00 91.94 103 ARG A N 1
ATOM 820 C CA . ARG A 1 103 ? 20.158 -2.291 -13.549 1.00 91.94 103 ARG A CA 1
ATOM 821 C C . ARG A 1 103 ? 18.910 -1.967 -12.710 1.00 91.94 103 ARG A C 1
ATOM 823 O O . ARG A 1 103 ? 19.018 -1.214 -11.744 1.00 91.94 103 ARG A O 1
ATOM 830 N N . PRO A 1 104 ? 17.712 -2.417 -13.125 1.00 88.50 104 PRO A N 1
ATOM 831 C CA . PRO A 1 104 ? 16.446 -1.956 -12.550 1.00 88.50 104 PRO A CA 1
ATOM 832 C C . PRO A 1 104 ? 16.173 -2.470 -11.130 1.00 88.50 104 PRO A C 1
ATOM 834 O O . PRO A 1 104 ? 15.420 -1.837 -10.395 1.00 88.50 104 PRO A O 1
ATOM 837 N N . LEU A 1 105 ? 16.757 -3.601 -10.722 1.00 90.12 105 LEU A N 1
ATOM 838 C CA . LEU A 1 105 ? 16.506 -4.181 -9.402 1.00 90.12 105 LEU A CA 1
ATOM 839 C C . LEU A 1 105 ? 17.564 -3.736 -8.385 1.00 90.12 105 LEU A C 1
ATOM 841 O O . LEU A 1 105 ? 18.754 -3.694 -8.686 1.00 90.12 105 LEU A O 1
ATOM 845 N N . SER A 1 106 ? 17.152 -3.439 -7.148 1.00 87.88 106 SER A N 1
ATOM 846 C CA . SER A 1 106 ? 18.090 -3.007 -6.101 1.00 87.88 106 SER A CA 1
ATOM 847 C C . SER A 1 106 ? 18.994 -4.151 -5.635 1.00 87.88 106 SER A C 1
ATOM 849 O O . SER A 1 106 ? 18.514 -5.190 -5.180 1.00 87.88 106 SER A O 1
ATOM 851 N N . GLU A 1 107 ? 20.306 -3.928 -5.664 1.00 91.50 107 GLU A N 1
ATOM 852 C CA . GLU A 1 107 ? 21.334 -4.848 -5.149 1.00 91.50 107 GLU A CA 1
ATOM 853 C C . GLU A 1 107 ? 21.833 -4.466 -3.751 1.00 91.50 107 GLU A C 1
ATOM 855 O O . GLU A 1 107 ? 22.816 -5.017 -3.256 1.00 91.50 107 GLU A O 1
ATOM 860 N N . GLN A 1 108 ? 21.169 -3.499 -3.119 1.00 88.88 108 GLN A N 1
ATOM 861 C CA . GLN A 1 108 ? 21.478 -3.066 -1.763 1.00 88.88 108 GLN A CA 1
ATOM 862 C C . GLN A 1 108 ? 20.600 -3.815 -0.761 1.00 88.88 108 GLN A C 1
ATOM 864 O O . GLN A 1 108 ? 19.441 -4.098 -1.086 1.00 88.88 108 GLN A O 1
ATO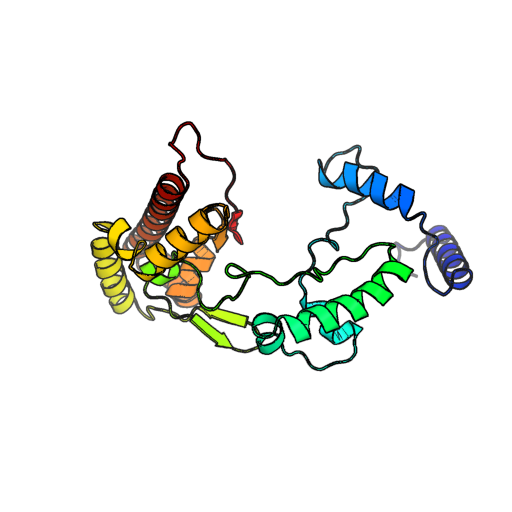M 869 N N . PRO A 1 109 ? 21.094 -4.105 0.456 1.00 86.19 109 PRO A N 1
ATOM 870 C CA . PRO A 1 109 ? 20.251 -4.579 1.548 1.00 86.19 109 PRO A CA 1
ATOM 871 C C . PRO A 1 109 ? 19.089 -3.612 1.766 1.00 86.19 109 PRO A C 1
ATOM 873 O O . PRO A 1 109 ? 19.264 -2.394 1.678 1.00 86.19 109 PRO A O 1
ATOM 876 N N . ARG A 1 110 ? 17.895 -4.126 2.069 1.00 77.19 110 ARG A N 1
ATOM 877 C CA . ARG A 1 110 ? 16.719 -3.263 2.264 1.00 77.19 110 ARG A CA 1
ATOM 878 C C . ARG A 1 110 ? 16.801 -2.448 3.564 1.00 77.19 110 ARG A C 1
ATOM 880 O O . ARG A 1 110 ? 15.991 -1.548 3.778 1.00 77.19 110 ARG A O 1
ATOM 887 N N . GLY A 1 111 ? 17.795 -2.735 4.405 1.00 74.81 111 GLY A N 1
ATOM 888 C CA . GLY A 1 111 ? 17.983 -2.108 5.705 1.00 74.81 111 GLY A CA 1
ATOM 889 C C . GLY A 1 111 ? 16.908 -2.541 6.709 1.00 74.81 111 GLY A C 1
ATOM 890 O O . GLY A 1 111 ? 16.007 -3.314 6.379 1.00 74.81 111 GLY A O 1
ATOM 891 N N . PRO A 1 112 ? 16.961 -2.033 7.947 1.00 71.50 112 PRO A N 1
ATOM 892 C CA . PRO A 1 112 ? 16.052 -2.456 9.015 1.00 71.50 112 PRO A CA 1
ATOM 893 C C . PRO A 1 112 ? 14.595 -2.022 8.797 1.00 71.50 112 PRO A C 1
ATOM 895 O O . PRO A 1 112 ? 13.696 -2.579 9.414 1.00 71.50 112 PRO A O 1
ATOM 898 N N . PHE A 1 113 ? 14.358 -1.056 7.904 1.00 70.25 113 PHE A N 1
ATOM 899 C CA . PHE A 1 113 ? 13.022 -0.607 7.487 1.00 70.25 113 PHE A CA 1
ATOM 900 C C . PHE A 1 113 ? 12.639 -1.101 6.096 1.00 70.25 113 PHE A C 1
ATOM 902 O O . PHE A 1 113 ? 11.699 -0.580 5.490 1.00 70.25 113 PHE A O 1
ATOM 909 N N . GLY A 1 114 ? 13.404 -2.056 5.566 1.00 62.69 114 GLY A N 1
ATOM 910 C CA . GLY A 1 114 ? 13.096 -2.718 4.316 1.00 62.69 114 GLY A CA 1
ATOM 911 C C . GLY A 1 114 ? 11.665 -3.224 4.301 1.00 62.69 114 GLY A C 1
ATOM 912 O O . GLY A 1 114 ? 11.104 -3.489 5.361 1.00 62.69 114 GLY A O 1
ATOM 913 N N . ARG A 1 115 ? 11.073 -3.345 3.105 1.00 57.72 115 ARG A N 1
ATOM 914 C CA . ARG A 1 115 ? 9.707 -3.849 2.879 1.00 57.72 115 ARG A CA 1
ATOM 915 C C . ARG A 1 115 ? 9.568 -5.308 3.336 1.00 57.72 115 ARG A C 1
ATOM 917 O O . ARG A 1 115 ? 9.367 -6.193 2.515 1.00 57.72 115 ARG A O 1
ATOM 924 N N . ASN A 1 116 ? 9.704 -5.577 4.626 1.00 54.41 116 ASN A N 1
ATOM 925 C CA . ASN A 1 116 ? 9.187 -6.775 5.230 1.00 54.41 116 ASN A CA 1
ATOM 926 C C . ASN A 1 116 ? 7.715 -6.472 5.521 1.00 54.41 116 ASN A C 1
ATOM 928 O O . ASN A 1 116 ? 7.415 -5.698 6.435 1.00 54.41 116 ASN A O 1
ATOM 932 N N . PRO A 1 117 ? 6.784 -7.040 4.743 1.00 52.38 117 PRO A N 1
ATOM 933 C CA . PRO A 1 117 ? 5.365 -6.759 4.894 1.00 52.38 117 PRO A CA 1
ATOM 934 C C . PRO A 1 117 ? 4.799 -7.273 6.233 1.00 52.38 117 PRO A C 1
ATOM 936 O O . PRO A 1 117 ? 3.623 -7.074 6.513 1.00 52.38 117 PRO A O 1
ATOM 939 N N . ARG A 1 118 ? 5.622 -7.924 7.070 1.00 51.22 118 ARG A N 1
ATOM 940 C CA . ARG A 1 118 ? 5.225 -8.541 8.339 1.00 51.22 118 ARG A CA 1
ATOM 941 C C . ARG A 1 118 ? 5.249 -7.601 9.549 1.00 51.22 118 ARG A C 1
ATOM 943 O O . ARG A 1 118 ? 4.693 -7.981 10.571 1.00 51.22 118 ARG A O 1
ATOM 950 N N . VAL A 1 119 ? 5.867 -6.415 9.466 1.00 54.41 119 VAL A N 1
ATOM 951 C CA . VAL A 1 119 ? 5.864 -5.441 10.584 1.00 54.41 119 VAL A CA 1
ATOM 952 C C . VAL A 1 119 ? 5.684 -3.986 10.107 1.00 54.41 119 VAL A C 1
ATOM 954 O O . VAL A 1 119 ? 6.519 -3.126 10.400 1.00 54.41 119 VAL A O 1
ATOM 957 N N . PRO A 1 120 ? 4.641 -3.662 9.318 1.00 62.03 120 PRO A N 1
ATOM 958 C CA . PRO A 1 120 ? 4.301 -2.268 9.078 1.00 62.03 120 PRO A CA 1
ATOM 959 C C . PRO A 1 120 ? 3.779 -1.623 10.377 1.00 62.03 120 PRO A C 1
ATOM 961 O O . PRO A 1 120 ? 3.265 -2.322 11.253 1.00 62.03 120 PRO A O 1
ATOM 964 N N . PRO A 1 121 ? 3.866 -0.288 10.509 1.00 75.19 121 PRO A N 1
ATOM 965 C CA . PRO A 1 121 ? 3.087 0.431 11.510 1.00 75.19 121 PRO A CA 1
ATOM 966 C C . PRO A 1 121 ? 1.601 0.079 11.375 1.00 75.19 121 PRO A C 1
ATOM 968 O O . PRO A 1 121 ? 1.134 -0.182 10.260 1.00 75.19 121 PRO A O 1
ATOM 971 N N . LYS A 1 122 ? 0.862 0.107 12.489 1.00 87.19 122 LYS A N 1
ATOM 972 C CA . LYS A 1 122 ? -0.586 -0.125 12.474 1.00 87.19 122 LYS A CA 1
ATOM 973 C C . LYS A 1 122 ? -1.276 0.791 11.463 1.00 87.19 122 LYS A C 1
ATOM 975 O O . LYS A 1 122 ? -1.052 1.999 11.444 1.00 87.19 122 LYS A O 1
ATOM 980 N N . GLY A 1 123 ? -2.126 0.215 10.627 1.00 89.62 123 GLY A N 1
ATOM 981 C CA . GLY A 1 123 ? -2.855 0.915 9.579 1.00 89.62 123 GLY A CA 1
ATOM 982 C C . GLY A 1 123 ? -4.365 0.874 9.777 1.00 89.62 123 GLY A C 1
ATOM 983 O O . GLY A 1 123 ? -4.891 0.486 10.819 1.00 89.62 123 GLY A O 1
ATOM 984 N N . LEU A 1 124 ? -5.088 1.245 8.719 1.00 94.44 124 LEU A N 1
ATOM 985 C CA . LEU A 1 124 ? -6.550 1.250 8.724 1.00 94.44 124 LEU A CA 1
ATOM 986 C C . LEU A 1 124 ? -7.139 -0.139 9.016 1.00 94.44 124 LEU A C 1
ATOM 988 O O . LEU A 1 124 ? -8.137 -0.254 9.717 1.00 94.44 124 LEU A O 1
ATOM 992 N N . HIS A 1 125 ? -6.505 -1.203 8.522 1.00 93.06 125 HIS A N 1
ATOM 993 C CA . HIS A 1 125 ? -6.958 -2.569 8.771 1.00 93.06 125 HIS A CA 1
ATOM 994 C C . HIS A 1 125 ? -6.898 -2.948 10.258 1.00 93.06 125 HIS A C 1
ATOM 996 O O . HIS A 1 125 ? -7.839 -3.572 10.735 1.00 93.06 125 HIS A O 1
ATOM 1002 N N . ASP A 1 126 ? -5.890 -2.506 11.016 1.00 93.69 126 ASP A N 1
ATOM 1003 C CA . ASP A 1 126 ? -5.818 -2.744 12.465 1.00 93.69 126 ASP A CA 1
ATOM 1004 C C . ASP A 1 126 ? -6.959 -2.053 13.221 1.00 93.69 126 ASP A C 1
ATOM 1006 O O . ASP A 1 126 ? -7.526 -2.618 14.158 1.00 93.69 126 ASP A O 1
ATOM 1010 N N . ILE A 1 127 ? -7.341 -0.845 12.787 1.00 96.31 127 ILE A N 1
ATOM 1011 C CA . ILE A 1 127 ? -8.472 -0.105 13.367 1.00 96.31 127 ILE A CA 1
ATOM 1012 C C . ILE A 1 127 ? -9.775 -0.878 13.175 1.00 96.31 127 ILE A C 1
ATOM 1014 O O . ILE A 1 127 ? -10.608 -0.871 14.076 1.00 96.31 127 ILE A O 1
ATOM 1018 N N . PHE A 1 128 ? -9.945 -1.556 12.042 1.00 97.50 128 PHE A N 1
ATOM 1019 C CA . PHE A 1 128 ? -11.133 -2.352 11.723 1.00 97.50 128 PHE A CA 1
ATOM 1020 C C . PHE A 1 128 ? -10.968 -3.844 12.042 1.00 97.50 128 PHE A C 1
ATOM 1022 O O . PHE A 1 128 ? -11.776 -4.650 11.592 1.00 97.50 128 PHE A O 1
ATOM 1029 N N . GLU A 1 129 ? -9.959 -4.222 12.835 1.00 95.81 129 GLU A N 1
ATOM 1030 C CA . GLU A 1 129 ? -9.729 -5.611 13.270 1.00 95.81 129 GLU A CA 1
ATOM 1031 C C . GLU A 1 129 ? -9.585 -6.587 12.086 1.00 95.81 129 GLU A C 1
ATOM 1033 O O . GLU A 1 129 ? -10.002 -7.745 12.132 1.00 95.81 129 GLU A O 1
ATOM 1038 N N . GLY A 1 130 ? -9.034 -6.095 10.980 1.00 93.12 130 GLY A N 1
ATOM 1039 C CA . GLY A 1 130 ? -8.766 -6.850 9.770 1.00 93.12 130 GLY A CA 1
ATOM 1040 C C . GLY A 1 130 ? -7.505 -7.690 9.922 1.00 93.12 130 GLY A C 1
ATOM 1041 O O . GLY A 1 130 ? -6.411 -7.161 10.112 1.00 93.12 130 GLY A O 1
ATOM 1042 N N . LYS A 1 131 ? -7.648 -9.011 9.822 1.00 90.75 131 LYS A N 1
ATOM 1043 C CA . LYS A 1 131 ? -6.530 -9.947 9.953 1.00 90.75 131 LYS A CA 1
ATOM 1044 C C . LYS A 1 131 ? -5.841 -10.147 8.610 1.00 90.75 131 LYS A C 1
ATOM 1046 O O . LYS A 1 131 ? -6.497 -10.458 7.620 1.00 90.75 131 LYS A O 1
ATOM 1051 N N . THR A 1 132 ? -4.518 -10.020 8.579 1.00 87.00 132 THR A N 1
ATOM 1052 C CA . THR A 1 132 ? -3.721 -10.332 7.391 1.00 87.00 132 THR A CA 1
ATOM 1053 C C . THR A 1 132 ? -3.158 -11.751 7.464 1.00 87.00 132 THR A C 1
ATOM 1055 O O . THR A 1 132 ? -2.674 -12.200 8.503 1.00 87.00 132 THR A O 1
ATOM 1058 N N . VAL A 1 133 ? -3.242 -12.488 6.358 1.00 86.44 133 VAL A N 1
ATOM 1059 C CA . VAL A 1 133 ? -2.703 -13.848 6.226 1.00 86.44 133 VAL A CA 1
ATOM 1060 C C . VAL A 1 133 ? -1.893 -13.967 4.944 1.00 86.44 133 VAL A C 1
ATOM 1062 O O . VAL A 1 133 ? -2.299 -13.477 3.893 1.00 86.44 133 VAL A O 1
ATOM 1065 N N . TRP A 1 134 ? -0.740 -14.629 5.009 1.00 81.38 134 TRP A N 1
ATOM 1066 C CA . TRP A 1 134 ? 0.035 -14.932 3.809 1.00 81.38 134 TRP A CA 1
ATOM 1067 C C . TRP A 1 134 ? -0.617 -16.098 3.065 1.00 81.38 134 TRP A C 1
ATOM 1069 O O . TRP A 1 134 ? -0.717 -17.204 3.599 1.00 81.38 134 TRP A O 1
ATOM 1079 N N . LYS A 1 135 ? -1.087 -15.858 1.841 1.00 80.56 135 LYS A N 1
ATOM 1080 C CA . LYS A 1 135 ? -1.731 -16.874 1.003 1.00 80.56 135 LYS A CA 1
ATOM 1081 C C . LYS A 1 135 ? -1.439 -16.589 -0.467 1.00 80.56 135 LYS A C 1
ATOM 1083 O O . LYS A 1 135 ? -1.556 -15.455 -0.918 1.00 80.56 135 LYS A O 1
ATOM 1088 N N . SER A 1 136 ? -1.064 -17.623 -1.218 1.00 78.50 136 SER A N 1
ATOM 1089 C CA . SER A 1 136 ? -0.800 -17.520 -2.663 1.00 78.50 136 SER A CA 1
ATOM 1090 C C . SER A 1 136 ? 0.190 -16.399 -3.025 1.00 78.50 136 SER A C 1
ATOM 1092 O O . SER A 1 136 ? -0.099 -15.576 -3.886 1.00 78.50 136 SER A O 1
ATOM 1094 N N . GLY A 1 137 ? 1.321 -16.326 -2.313 1.00 71.50 137 GLY A N 1
ATOM 1095 C CA . GLY A 1 137 ? 2.397 -15.368 -2.607 1.00 71.50 137 GLY A CA 1
ATOM 1096 C C . GLY A 1 137 ? 2.119 -13.913 -2.207 1.00 71.50 137 GLY A C 1
ATOM 1097 O O . GLY A 1 137 ? 2.917 -13.038 -2.524 1.00 71.50 137 GLY A O 1
ATOM 1098 N N . THR A 1 138 ? 1.014 -13.625 -1.509 1.00 75.50 138 THR A N 1
ATOM 1099 C CA . THR A 1 138 ? 0.664 -12.258 -1.095 1.00 75.50 138 THR A CA 1
ATOM 1100 C C . THR A 1 138 ? -0.026 -12.210 0.273 1.00 75.50 138 THR A C 1
ATOM 1102 O O . THR A 1 138 ? -0.518 -13.223 0.779 1.00 75.50 138 THR A O 1
ATOM 1105 N N . LEU A 1 139 ? -0.070 -11.024 0.888 1.00 79.12 139 LEU A N 1
ATOM 1106 C CA . LEU A 1 139 ? -0.854 -10.775 2.098 1.00 79.12 139 LEU A CA 1
ATOM 1107 C C . LEU A 1 139 ? -2.323 -10.529 1.744 1.00 79.12 139 LEU A C 1
ATOM 1109 O O . LEU A 1 139 ? -2.675 -9.547 1.087 1.00 79.12 139 LEU A O 1
ATOM 1113 N N . TRP A 1 140 ? -3.188 -11.399 2.248 1.00 85.06 140 TRP A N 1
ATOM 1114 C CA . TRP A 1 140 ? -4.636 -11.288 2.147 1.00 85.06 140 TRP A CA 1
ATOM 1115 C C . TRP A 1 140 ? -5.215 -10.686 3.414 1.00 85.06 140 TRP A C 1
ATOM 1117 O O . TRP A 1 140 ? -4.904 -11.145 4.506 1.00 85.06 140 TRP A O 1
ATOM 1127 N N . LEU A 1 141 ? -6.085 -9.691 3.254 1.00 89.56 141 LEU A N 1
ATOM 1128 C CA . LEU A 1 141 ? -6.895 -9.149 4.338 1.00 89.56 141 LEU A CA 1
ATOM 1129 C C . LEU A 1 141 ? -8.192 -9.962 4.438 1.00 89.56 141 LEU A C 1
ATOM 1131 O O . LEU A 1 141 ? -8.958 -10.010 3.477 1.00 89.56 141 LEU A O 1
ATOM 1135 N N . GLU A 1 142 ? -8.410 -10.620 5.571 1.00 91.50 142 GLU A N 1
ATOM 1136 C CA . GLU A 1 142 ? -9.630 -11.375 5.862 1.00 91.50 142 GLU A CA 1
ATOM 1137 C C . GLU A 1 142 ? -10.753 -10.443 6.345 1.00 91.50 142 GLU A C 1
ATOM 1139 O O . GLU A 1 142 ? -10.495 -9.418 6.980 1.00 91.50 142 GLU A O 1
ATOM 1144 N N . GLN A 1 143 ? -12.005 -10.835 6.080 1.00 95.06 143 GLN A N 1
ATOM 1145 C CA . GLN A 1 143 ? -13.192 -10.128 6.571 1.00 95.06 143 GLN A CA 1
ATOM 1146 C C . GLN A 1 143 ? -13.242 -10.110 8.103 1.00 95.06 143 GLN A C 1
ATOM 1148 O O . GLN A 1 143 ? -13.050 -11.143 8.754 1.00 95.06 143 GLN A O 1
ATOM 1153 N N . SER A 1 144 ? -13.608 -8.957 8.657 1.00 97.12 144 SER A N 1
ATOM 1154 C CA . SER A 1 144 ? -13.794 -8.746 10.098 1.00 97.12 144 SER A CA 1
ATOM 1155 C C . SER A 1 144 ? -15.253 -8.895 10.533 1.00 97.12 144 SER A C 1
ATOM 1157 O O . SER A 1 144 ? -15.512 -9.174 11.700 1.00 97.12 144 SER A O 1
ATOM 1159 N N . ALA A 1 145 ? -16.202 -8.739 9.606 1.00 97.88 145 ALA A N 1
ATOM 1160 C CA . ALA A 1 145 ? -17.631 -8.935 9.839 1.00 97.88 145 ALA A CA 1
ATOM 1161 C C . ALA A 1 145 ? -18.285 -9.635 8.639 1.00 97.88 145 ALA A C 1
ATOM 1163 O O . ALA A 1 145 ? -17.909 -9.397 7.491 1.00 97.88 145 ALA A O 1
ATOM 1164 N N . ARG A 1 146 ? -19.271 -10.500 8.903 1.00 97.56 146 ARG A N 1
ATOM 1165 C CA . ARG A 1 146 ? -19.961 -11.309 7.877 1.00 97.56 146 ARG A CA 1
ATOM 1166 C C . ARG A 1 146 ? -21.458 -11.032 7.758 1.00 97.56 146 ARG A C 1
ATOM 1168 O O . ARG A 1 146 ? -22.095 -11.580 6.865 1.00 97.56 146 ARG A O 1
ATOM 1175 N N . ASN A 1 147 ? -22.017 -10.228 8.657 1.00 97.69 147 ASN A N 1
ATOM 1176 C CA . ASN A 1 147 ? -23.429 -9.840 8.692 1.00 97.69 147 ASN A CA 1
ATOM 1177 C C . ASN A 1 147 ? -23.609 -8.507 9.443 1.00 97.69 147 ASN A C 1
ATOM 1179 O O . ASN A 1 147 ? -22.677 -8.028 10.093 1.00 97.69 147 ASN A O 1
ATOM 1183 N N . GLU A 1 148 ? -24.808 -7.917 9.378 1.00 98.31 148 GLU A N 1
ATOM 1184 C CA . GLU A 1 148 ? -25.053 -6.574 9.923 1.00 98.31 148 GLU A CA 1
ATOM 1185 C C . GLU A 1 148 ? -24.822 -6.490 11.433 1.00 98.31 148 GLU A C 1
ATOM 1187 O O . GLU A 1 148 ? -24.291 -5.493 11.913 1.00 98.31 148 GLU A O 1
ATOM 1192 N N . ALA A 1 149 ? -25.168 -7.538 12.185 1.00 98.44 149 ALA A N 1
ATOM 1193 C CA . ALA A 1 149 ? -24.972 -7.560 13.632 1.00 98.44 149 ALA A CA 1
ATOM 1194 C C . ALA A 1 149 ? -23.478 -7.543 13.997 1.00 98.44 149 ALA A C 1
ATOM 1196 O O . ALA A 1 149 ? -23.057 -6.783 14.871 1.00 98.44 149 ALA A O 1
ATOM 1197 N N . GLU A 1 150 ? -22.663 -8.336 13.295 1.00 98.56 150 GLU A N 1
ATOM 1198 C CA . GLU A 1 150 ? -21.205 -8.311 13.438 1.00 98.56 150 GLU A CA 1
ATOM 1199 C C . GLU A 1 150 ? -20.615 -6.965 13.014 1.00 98.56 150 GLU A C 1
ATOM 1201 O O . GLU A 1 150 ? -19.713 -6.462 13.684 1.00 98.56 150 GLU A O 1
ATOM 1206 N N . LEU A 1 151 ? -21.138 -6.364 11.939 1.00 98.69 151 LEU A N 1
ATOM 1207 C CA . LEU A 1 151 ? -20.694 -5.053 11.482 1.00 98.69 151 LEU A CA 1
ATOM 1208 C C . LEU A 1 151 ? -21.002 -3.982 12.528 1.00 98.69 151 LEU A C 1
ATOM 1210 O O . LEU A 1 151 ? -20.092 -3.259 12.907 1.00 98.69 151 LEU A O 1
ATOM 1214 N N . VAL A 1 152 ? -22.226 -3.913 13.059 1.00 98.75 152 VAL A N 1
ATOM 1215 C CA . VAL A 1 152 ? -22.586 -2.973 14.137 1.00 98.75 152 VAL A CA 1
ATOM 1216 C C . VAL A 1 152 ? -21.634 -3.121 15.320 1.00 98.75 152 VAL A C 1
ATOM 1218 O O . VAL A 1 152 ? -21.031 -2.136 15.740 1.00 98.75 152 VAL A O 1
ATOM 1221 N N . ALA A 1 153 ? -21.427 -4.350 15.798 1.00 98.69 153 ALA A N 1
ATOM 1222 C CA . ALA A 1 153 ? -20.540 -4.606 16.927 1.00 98.69 153 ALA A CA 1
ATOM 1223 C C . ALA A 1 153 ? -19.081 -4.214 16.632 1.00 98.69 153 ALA A C 1
ATOM 1225 O O . ALA A 1 153 ? -18.372 -3.749 17.527 1.00 98.69 153 ALA A O 1
ATOM 1226 N N . LEU A 1 154 ? -18.611 -4.420 15.397 1.00 98.69 154 LEU A N 1
ATOM 1227 C CA . LEU A 1 154 ? -17.297 -3.963 14.952 1.00 98.69 154 LEU A CA 1
ATOM 1228 C C . LEU A 1 154 ? -17.219 -2.432 14.955 1.00 98.69 154 LEU A C 1
ATOM 1230 O O . LEU A 1 154 ? -16.273 -1.882 15.517 1.00 98.69 154 LEU A O 1
ATOM 1234 N N . LEU A 1 155 ? -18.209 -1.746 14.379 1.00 98.69 155 LEU A N 1
ATOM 1235 C CA . LEU A 1 155 ? -18.239 -0.285 14.300 1.00 98.69 155 LEU A CA 1
ATOM 1236 C C . LEU A 1 155 ? -18.296 0.368 15.688 1.00 98.69 155 LEU A C 1
ATOM 1238 O O . LEU A 1 155 ? -17.616 1.368 15.901 1.00 98.69 155 LEU A O 1
ATOM 1242 N N . ASP A 1 156 ? -18.992 -0.234 16.657 1.00 98.69 156 ASP A N 1
ATOM 1243 C CA . ASP A 1 156 ? -18.988 0.226 18.054 1.00 98.69 156 ASP A CA 1
ATOM 1244 C C . ASP A 1 156 ? -17.569 0.196 18.660 1.00 98.69 156 ASP A C 1
ATOM 1246 O O . ASP A 1 156 ? -17.143 1.123 19.355 1.00 98.69 156 ASP A O 1
ATOM 1250 N N . ARG A 1 157 ? -16.791 -0.861 18.375 1.00 98.44 157 ARG A N 1
ATOM 1251 C CA . ARG A 1 157 ? -15.392 -0.965 18.828 1.00 98.44 157 ARG A CA 1
ATOM 1252 C C . ARG A 1 157 ? -14.476 0.000 18.083 1.00 98.44 157 ARG A C 1
ATOM 1254 O O . ARG A 1 157 ? -13.578 0.569 18.703 1.00 98.44 157 ARG A O 1
ATOM 1261 N N . VAL A 1 158 ? -14.706 0.197 16.784 1.00 98.38 158 VAL A N 1
ATOM 1262 C CA . VAL A 1 158 ? -13.983 1.177 15.961 1.00 98.38 158 VAL A CA 1
ATOM 1263 C C . VAL A 1 158 ? -14.199 2.586 16.506 1.00 98.38 158 VAL A C 1
ATOM 1265 O O . VAL A 1 158 ? -13.223 3.295 16.719 1.00 98.38 158 VAL A O 1
ATOM 1268 N N . GLU A 1 159 ? -15.437 2.984 16.800 1.00 98.19 159 GLU A N 1
ATOM 1269 C CA . GLU A 1 159 ? -15.752 4.301 17.370 1.00 98.19 159 GLU A CA 1
ATOM 1270 C C . GLU A 1 159 ? -15.006 4.552 18.674 1.00 98.19 159 GLU A C 1
ATOM 1272 O O . GLU A 1 159 ? -14.288 5.546 18.789 1.00 98.19 159 GLU A O 1
ATOM 1277 N N . LYS A 1 160 ? -15.086 3.603 19.611 1.00 97.38 160 LYS A N 1
ATOM 1278 C CA . LYS A 1 160 ? -14.359 3.684 20.879 1.00 97.38 160 LYS A CA 1
ATOM 1279 C C . LYS A 1 160 ? -12.844 3.774 20.674 1.00 97.38 160 LYS A C 1
ATOM 1281 O O . LYS A 1 160 ? -12.152 4.487 21.392 1.00 97.38 160 LYS A O 1
ATOM 1286 N N . ARG A 1 161 ? -12.307 3.050 19.690 1.00 96.69 161 ARG A N 1
ATOM 1287 C CA . ARG A 1 161 ? -10.882 3.101 19.340 1.00 96.69 161 ARG A CA 1
ATOM 1288 C C . ARG A 1 161 ? -10.494 4.460 18.755 1.00 96.69 161 ARG A C 1
ATOM 1290 O O . ARG A 1 161 ? -9.414 4.949 19.063 1.00 96.69 161 ARG A O 1
ATOM 1297 N N . LEU A 1 162 ? -11.363 5.085 17.960 1.00 97.00 162 LEU A N 1
ATOM 1298 C CA . LEU A 1 162 ? -11.126 6.407 17.374 1.00 97.00 162 LEU A CA 1
ATOM 1299 C C . LEU A 1 162 ? -11.101 7.536 18.413 1.00 97.00 162 LEU A C 1
ATOM 1301 O O . LEU A 1 162 ? -10.456 8.552 18.166 1.00 97.00 162 LEU A O 1
ATOM 1305 N N . GLU A 1 163 ? -11.740 7.370 19.573 1.00 96.00 163 GLU A N 1
ATOM 1306 C CA . GLU A 1 163 ? -11.630 8.319 20.694 1.00 96.00 163 GLU A CA 1
ATOM 1307 C C . GLU A 1 163 ? -10.204 8.402 21.256 1.00 96.00 163 GLU A C 1
ATOM 1309 O O . GLU A 1 163 ? -9.797 9.458 21.736 1.00 96.00 163 GLU A O 1
ATOM 1314 N N . ASN A 1 164 ? -9.430 7.315 21.159 1.00 94.12 164 ASN A N 1
ATOM 1315 C CA . ASN A 1 164 ? -8.032 7.268 21.582 1.00 94.12 164 ASN A CA 1
ATOM 1316 C C . ASN A 1 164 ? -7.130 6.609 20.525 1.00 94.12 164 ASN A C 1
ATOM 1318 O O . ASN A 1 164 ? -6.364 5.680 20.803 1.00 94.12 164 ASN A O 1
ATOM 1322 N N . LEU A 1 165 ? -7.243 7.077 19.278 1.00 95.25 165 LEU A N 1
ATOM 1323 C CA . LEU A 1 165 ? -6.527 6.458 18.163 1.00 95.25 165 LEU A CA 1
ATOM 1324 C C . LEU A 1 165 ? -5.005 6.579 18.312 1.00 95.25 165 LEU A C 1
ATOM 1326 O O . LEU A 1 165 ? -4.276 5.659 17.945 1.00 95.25 165 LEU A O 1
ATOM 1330 N N . LYS A 1 166 ? -4.527 7.699 18.867 1.00 93.81 166 LYS A N 1
ATOM 1331 C CA . LYS A 1 166 ? -3.096 7.977 19.023 1.00 93.81 166 LYS A CA 1
ATOM 1332 C C . LYS A 1 166 ? -2.406 6.902 19.860 1.00 93.81 166 LYS A C 1
ATOM 1334 O O . LYS A 1 166 ? -1.429 6.331 19.394 1.00 93.81 166 LYS A O 1
ATOM 1339 N N . ASP A 1 167 ? -2.954 6.551 21.018 1.00 93.38 167 ASP A N 1
ATOM 1340 C CA . ASP A 1 167 ? -2.370 5.508 21.868 1.00 93.38 167 ASP A CA 1
ATOM 1341 C C . ASP A 1 167 ? -2.482 4.112 21.240 1.00 93.38 167 ASP A C 1
ATOM 1343 O O . ASP A 1 167 ? -1.608 3.268 21.431 1.00 93.38 167 ASP A O 1
ATOM 1347 N N . PHE A 1 168 ? -3.546 3.854 20.469 1.00 94.12 168 PHE A N 1
ATOM 1348 C CA . PHE A 1 168 ? -3.713 2.578 19.774 1.00 94.12 168 PHE A CA 1
ATOM 1349 C C . PHE A 1 168 ? -2.654 2.367 18.683 1.00 94.12 168 PHE A C 1
ATOM 1351 O O . PHE A 1 168 ? -2.134 1.255 18.549 1.00 94.12 168 PHE A O 1
ATOM 1358 N N . ILE A 1 169 ? -2.364 3.410 17.899 1.00 92.00 169 ILE A N 1
ATOM 1359 C CA . ILE A 1 169 ? -1.434 3.363 16.763 1.00 92.00 169 ILE A CA 1
ATOM 1360 C C . ILE A 1 169 ? 0.023 3.514 17.215 1.00 92.00 169 ILE A C 1
ATOM 1362 O O . ILE A 1 169 ? 0.890 2.799 16.713 1.00 92.00 169 ILE A O 1
ATOM 1366 N N . LEU A 1 170 ? 0.301 4.410 18.166 1.00 91.81 170 LEU A N 1
ATOM 1367 C CA . LEU A 1 170 ? 1.648 4.709 18.666 1.00 91.81 170 LEU A CA 1
ATOM 1368 C C . LEU A 1 170 ? 2.025 3.801 19.847 1.00 91.81 170 LEU A C 1
ATOM 1370 O O . LEU A 1 170 ? 2.394 4.263 20.931 1.00 91.81 170 LEU A O 1
ATOM 1374 N N . ASP A 1 171 ? 1.914 2.495 19.628 1.00 89.62 171 ASP A N 1
ATOM 1375 C CA . ASP A 1 171 ? 2.232 1.488 20.635 1.00 89.62 171 ASP A CA 1
ATOM 1376 C C . ASP A 1 171 ? 3.746 1.348 20.894 1.00 89.62 171 ASP A C 1
ATOM 1378 O O . ASP A 1 171 ? 4.587 2.093 20.383 1.00 89.62 171 ASP A O 1
ATOM 1382 N N . ASP A 1 172 ? 4.122 0.395 21.744 1.00 90.06 172 ASP A N 1
ATOM 1383 C CA . ASP A 1 172 ? 5.526 0.192 22.100 1.00 90.06 172 ASP A CA 1
ATOM 1384 C C . ASP A 1 172 ? 6.383 -0.289 20.925 1.00 90.06 172 ASP A C 1
ATOM 1386 O O . ASP A 1 172 ? 7.590 -0.045 20.914 1.00 90.06 172 ASP A O 1
ATOM 1390 N N . GLU A 1 173 ? 5.788 -0.938 19.922 1.00 85.81 173 GLU A N 1
ATOM 1391 C CA . GLU A 1 173 ? 6.519 -1.305 18.715 1.00 85.81 173 GLU A CA 1
ATOM 1392 C C . GLU A 1 173 ? 6.784 -0.070 17.856 1.00 85.81 173 GLU A C 1
ATOM 1394 O O . GLU A 1 173 ? 7.920 0.143 17.429 1.00 85.81 173 GLU A O 1
ATOM 1399 N N . TRP A 1 174 ? 5.796 0.819 17.703 1.00 87.69 174 TRP A N 1
ATOM 1400 C CA . TRP A 1 174 ? 6.012 2.117 17.066 1.00 87.69 174 TRP A CA 1
ATOM 1401 C C . TRP A 1 174 ? 7.158 2.902 17.719 1.00 87.69 174 TRP A C 1
ATOM 1403 O O . TRP A 1 174 ? 8.029 3.414 17.013 1.00 87.69 174 TRP A O 1
ATOM 1413 N N . LYS A 1 175 ? 7.209 2.969 19.055 1.00 89.88 175 LYS A N 1
ATOM 1414 C CA . LYS A 1 175 ? 8.273 3.695 19.777 1.00 89.88 175 LYS A CA 1
ATOM 1415 C C . LYS A 1 175 ? 9.665 3.155 19.443 1.00 89.88 175 LYS A C 1
ATOM 1417 O O . LYS A 1 175 ? 10.557 3.942 19.129 1.00 89.88 175 LYS A O 1
ATOM 1422 N N . LYS A 1 176 ? 9.839 1.829 19.412 1.00 87.94 176 LYS A N 1
ATOM 1423 C CA . LYS A 1 176 ? 11.111 1.199 19.007 1.00 87.94 176 LYS A CA 1
ATOM 1424 C C . LYS A 1 176 ? 11.479 1.536 17.564 1.00 87.94 176 LYS A C 1
ATOM 1426 O O . LYS A 1 176 ? 12.629 1.866 17.278 1.00 87.94 176 LYS A O 1
ATOM 1431 N N . GLN A 1 177 ? 10.505 1.481 16.652 1.00 85.69 177 GLN A N 1
ATOM 1432 C CA . GLN A 1 177 ? 10.713 1.835 15.246 1.00 85.69 177 GLN A CA 1
ATOM 1433 C C . GLN A 1 177 ? 11.116 3.308 15.102 1.00 85.69 177 GLN A C 1
ATOM 1435 O O . GLN A 1 177 ? 12.041 3.625 14.354 1.00 85.69 177 GLN A O 1
ATOM 1440 N N . LYS A 1 178 ? 10.474 4.209 15.853 1.00 88.06 178 LYS A N 1
ATOM 1441 C CA . LYS A 1 178 ? 10.790 5.641 15.885 1.00 88.06 178 LYS A CA 1
ATOM 1442 C C . LYS A 1 178 ? 12.216 5.894 16.377 1.00 88.06 178 LYS A C 1
ATOM 1444 O O . LYS A 1 178 ? 12.970 6.598 15.709 1.00 88.06 178 LYS A O 1
ATOM 1449 N N . GLU A 1 179 ? 12.619 5.289 17.493 1.00 90.69 179 GLU A N 1
ATOM 1450 C CA . GLU A 1 179 ? 13.985 5.403 18.026 1.00 90.69 179 GLU A CA 1
ATOM 1451 C C . GLU A 1 179 ? 15.035 4.915 17.024 1.00 90.69 179 GLU A C 1
ATOM 1453 O O . GLU A 1 179 ? 16.040 5.593 16.781 1.00 90.69 179 GLU A O 1
ATOM 1458 N N . LEU A 1 180 ? 14.781 3.770 16.383 1.00 87.88 180 LEU A N 1
ATOM 1459 C CA . LEU A 1 180 ? 15.669 3.234 15.359 1.00 87.88 180 LEU A CA 1
ATOM 1460 C C . LEU A 1 180 ? 15.766 4.177 14.152 1.00 87.88 180 LEU A C 1
ATOM 1462 O O . LEU A 1 180 ? 16.859 4.373 13.620 1.00 87.88 180 LEU A O 1
ATOM 1466 N N . ARG A 1 181 ? 14.650 4.788 13.726 1.00 88.25 181 ARG A N 1
ATOM 1467 C CA . ARG A 1 181 ? 14.629 5.732 12.594 1.00 88.25 181 ARG A CA 1
ATOM 1468 C C . ARG A 1 181 ? 15.450 6.973 12.893 1.00 88.25 181 ARG A C 1
ATOM 1470 O O . ARG A 1 181 ? 16.280 7.344 12.069 1.00 88.25 181 ARG A O 1
ATOM 1477 N N . ILE A 1 182 ? 15.287 7.548 14.086 1.00 90.00 182 ILE A N 1
ATOM 1478 C CA . ILE A 1 182 ? 16.080 8.697 14.546 1.00 90.00 182 ILE A CA 1
ATOM 1479 C C . ILE A 1 182 ? 17.569 8.342 14.547 1.00 90.00 182 ILE A C 1
ATOM 1481 O O . ILE A 1 182 ? 18.373 9.070 13.970 1.00 90.00 182 ILE A O 1
ATOM 1485 N N . LYS A 1 183 ? 17.937 7.195 15.132 1.00 90.75 183 LYS A N 1
ATOM 1486 C CA . LYS A 1 183 ? 19.333 6.739 15.203 1.00 90.75 183 LYS A CA 1
ATOM 1487 C C . LYS A 1 183 ? 19.975 6.574 13.823 1.00 90.75 183 LYS A C 1
ATOM 1489 O O . LYS A 1 183 ? 21.170 6.811 13.676 1.00 90.75 183 LYS A O 1
ATOM 1494 N N . LEU A 1 184 ? 19.197 6.144 12.833 1.00 86.31 184 LEU A N 1
ATOM 1495 C CA . LEU A 1 184 ? 19.664 5.889 11.470 1.00 86.31 184 LEU A CA 1
ATOM 1496 C C . LEU A 1 184 ? 19.479 7.082 10.521 1.00 86.31 184 LEU A C 1
ATOM 1498 O O . LEU A 1 184 ? 19.797 6.955 9.342 1.00 86.31 184 LEU A O 1
ATOM 1502 N N . GLY A 1 185 ? 18.953 8.216 10.998 1.00 87.19 185 GLY A N 1
ATOM 1503 C CA . GLY A 1 185 ? 18.627 9.364 10.147 1.00 87.19 185 GLY A CA 1
ATOM 1504 C C . GLY A 1 185 ? 17.575 9.049 9.074 1.00 87.19 185 GLY A C 1
ATOM 1505 O O . GLY A 1 185 ? 17.541 9.698 8.031 1.00 87.19 185 GLY A O 1
ATOM 1506 N N . ALA A 1 186 ? 16.740 8.030 9.297 1.00 84.44 186 ALA A N 1
ATOM 1507 C CA . ALA A 1 186 ? 15.707 7.618 8.358 1.00 84.44 186 ALA A CA 1
ATOM 1508 C C . ALA A 1 186 ? 14.451 8.497 8.508 1.00 84.44 186 ALA A C 1
ATOM 1510 O O . ALA A 1 186 ? 14.086 8.857 9.631 1.00 84.44 186 ALA A O 1
ATOM 1511 N N . PRO A 1 187 ? 13.739 8.806 7.408 1.00 84.31 187 PRO A N 1
ATOM 1512 C CA . PRO A 1 187 ? 12.515 9.596 7.476 1.00 84.31 187 PRO A CA 1
ATOM 1513 C C . PRO A 1 187 ? 11.424 8.859 8.260 1.00 84.31 187 PRO A C 1
ATOM 1515 O O . PRO A 1 187 ? 11.334 7.627 8.218 1.00 84.31 187 PRO A O 1
ATOM 1518 N N . MET A 1 188 ? 10.563 9.608 8.947 1.00 88.06 188 MET A N 1
ATOM 1519 C CA . MET A 1 188 ? 9.371 9.042 9.581 1.00 88.06 188 MET A CA 1
ATOM 1520 C C . MET A 1 188 ? 8.330 8.655 8.521 1.00 88.06 188 MET A C 1
ATOM 1522 O O . MET A 1 188 ? 8.174 9.370 7.525 1.00 88.06 188 MET A O 1
ATOM 1526 N N . PRO A 1 189 ? 7.645 7.507 8.678 1.00 86.12 189 PRO A N 1
ATOM 1527 C CA . PRO A 1 189 ? 6.630 7.084 7.729 1.00 86.12 189 PRO A CA 1
ATOM 1528 C C . PRO A 1 189 ? 5.400 7.988 7.837 1.00 86.12 189 PRO A C 1
ATOM 1530 O O . PRO A 1 189 ? 5.058 8.470 8.913 1.00 86.12 189 PRO A O 1
ATOM 1533 N N . ARG A 1 190 ? 4.726 8.177 6.703 1.00 88.19 190 ARG A N 1
ATOM 1534 C CA . ARG A 1 190 ? 3.480 8.937 6.592 1.00 88.19 190 ARG A CA 1
ATOM 1535 C C . ARG A 1 190 ? 2.370 8.049 6.061 1.00 88.19 190 ARG A C 1
ATOM 1537 O O . ARG A 1 190 ? 2.626 7.128 5.283 1.00 88.19 190 ARG A O 1
ATOM 1544 N N . TYR A 1 191 ? 1.134 8.383 6.404 1.00 90.81 191 TYR A N 1
ATOM 1545 C CA . TYR A 1 191 ? -0.041 7.741 5.830 1.00 90.81 191 TYR A CA 1
ATOM 1546 C C . TYR A 1 191 ? -0.500 8.515 4.589 1.00 90.81 191 TYR A C 1
ATOM 1548 O O . TYR A 1 191 ? -1.132 9.567 4.682 1.00 90.81 191 TYR A O 1
ATOM 1556 N N . ARG A 1 192 ? -0.072 8.038 3.414 1.00 88.88 192 ARG A N 1
ATOM 1557 C CA . ARG A 1 192 ? -0.260 8.714 2.111 1.00 88.88 192 ARG A CA 1
ATOM 1558 C C . ARG A 1 192 ? -0.770 7.801 0.997 1.00 88.88 192 ARG A C 1
ATOM 1560 O O . ARG A 1 192 ? -0.877 8.226 -0.149 1.00 88.88 192 ARG A O 1
ATOM 1567 N N . ALA A 1 193 ? -1.074 6.555 1.337 1.00 88.88 193 ALA A N 1
ATOM 1568 C CA . ALA A 1 193 ? -1.646 5.584 0.426 1.00 88.88 193 ALA A CA 1
ATOM 1569 C C . ALA A 1 193 ? -2.582 4.662 1.205 1.00 88.88 193 ALA A C 1
ATOM 1571 O O . ALA A 1 193 ? -2.244 4.227 2.307 1.00 88.88 193 ALA A O 1
ATOM 1572 N N . GLN A 1 194 ? -3.738 4.352 0.633 1.00 89.25 194 GLN A N 1
ATOM 1573 C CA . GLN A 1 194 ? -4.700 3.413 1.204 1.00 89.25 194 GLN A CA 1
ATOM 1574 C C . GLN A 1 194 ? -5.485 2.765 0.071 1.00 89.25 194 GLN A C 1
ATOM 1576 O O . GLN A 1 194 ? -5.717 3.395 -0.956 1.00 89.25 194 GLN A O 1
ATOM 1581 N N . ARG A 1 195 ? -5.954 1.529 0.257 1.00 85.44 195 ARG A N 1
ATOM 1582 C CA . ARG A 1 195 ? -6.921 0.969 -0.691 1.00 85.44 195 ARG A CA 1
ATOM 1583 C C . ARG A 1 195 ? -8.147 1.866 -0.788 1.00 85.44 195 ARG A C 1
ATOM 1585 O O . ARG A 1 195 ? -8.593 2.367 0.243 1.00 85.44 195 ARG A O 1
ATOM 1592 N N . GLY A 1 196 ? -8.704 2.038 -1.986 1.00 90.38 196 GLY A N 1
ATOM 1593 C CA . GLY A 1 196 ? -9.915 2.849 -2.176 1.00 90.38 196 GLY A CA 1
ATOM 1594 C C . GLY A 1 196 ? -10.990 2.542 -1.109 1.00 90.38 196 GLY A C 1
ATOM 1595 O O . GLY A 1 196 ? -11.149 1.371 -0.761 1.00 90.38 196 GLY A O 1
ATOM 1596 N N . PRO A 1 197 ? -11.737 3.528 -0.570 1.00 92.12 197 PRO A N 1
ATOM 1597 C CA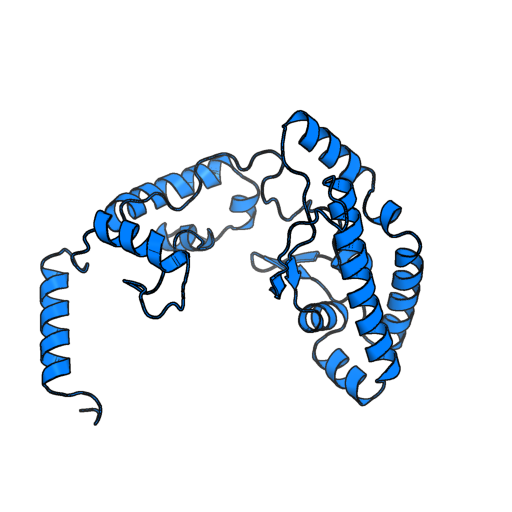 . PRO A 1 197 ? -12.631 3.305 0.576 1.00 92.12 197 PRO A CA 1
ATOM 1598 C C . PRO A 1 197 ? -13.649 2.175 0.370 1.00 92.12 197 PRO A C 1
ATOM 1600 O O . PRO A 1 197 ? -13.904 1.398 1.285 1.00 92.12 197 PRO A O 1
ATOM 1603 N N . VAL A 1 198 ? -14.169 2.023 -0.853 1.00 94.50 198 VAL A N 1
ATOM 1604 C CA . VAL A 1 198 ? -15.067 0.916 -1.222 1.00 94.50 198 VAL A CA 1
ATOM 1605 C C . VAL A 1 198 ? -14.321 -0.423 -1.257 1.00 94.50 198 VAL A C 1
ATOM 1607 O O . VAL A 1 198 ? -14.802 -1.416 -0.716 1.00 94.50 198 VAL A O 1
ATOM 1610 N N . THR A 1 199 ? -13.114 -0.472 -1.822 1.00 93.50 199 THR A N 1
ATOM 1611 C CA . THR A 1 199 ? -12.256 -1.672 -1.814 1.00 93.50 199 THR A CA 1
ATOM 1612 C C . THR A 1 199 ? -11.883 -2.090 -0.389 1.00 93.50 199 THR A C 1
ATOM 1614 O O . THR A 1 199 ? -11.836 -3.274 -0.058 1.00 93.50 199 THR A O 1
ATOM 1617 N N . PHE A 1 200 ? -11.642 -1.124 0.494 1.00 95.44 200 PHE A N 1
ATOM 1618 C CA . PHE A 1 200 ? -11.414 -1.404 1.903 1.00 95.44 200 PHE A CA 1
ATOM 1619 C C . PHE A 1 200 ? -12.684 -1.935 2.583 1.00 95.44 200 PHE A C 1
ATOM 1621 O O . PHE A 1 200 ? -12.635 -2.986 3.218 1.00 95.44 200 PHE A O 1
ATOM 1628 N N . ALA A 1 201 ? -13.833 -1.282 2.382 1.00 96.94 201 ALA A N 1
ATOM 1629 C CA . ALA A 1 201 ? -15.116 -1.729 2.923 1.00 96.94 201 ALA A CA 1
ATOM 1630 C C . ALA A 1 201 ? -15.468 -3.162 2.486 1.00 96.94 201 ALA A C 1
ATOM 1632 O O . ALA A 1 201 ? -15.864 -3.982 3.313 1.00 96.94 201 ALA A O 1
ATOM 1633 N N . THR A 1 202 ? -15.248 -3.497 1.211 1.00 96.62 202 THR A N 1
ATOM 1634 C CA . THR A 1 202 ? -15.438 -4.864 0.695 1.00 96.62 202 THR A CA 1
ATOM 1635 C C . THR A 1 202 ? -14.448 -5.864 1.287 1.00 96.62 202 THR A C 1
ATOM 1637 O O . THR A 1 202 ? -14.821 -7.012 1.503 1.00 96.62 202 THR A O 1
ATOM 1640 N N . SER A 1 203 ? -13.221 -5.450 1.621 1.00 95.06 203 SER A N 1
ATOM 1641 C CA . SER A 1 203 ? -12.264 -6.323 2.317 1.00 95.06 203 SER A CA 1
ATOM 1642 C C . SER A 1 203 ? -12.729 -6.650 3.741 1.00 95.06 203 SER A C 1
ATOM 1644 O O . SER A 1 203 ? -12.600 -7.784 4.186 1.00 95.06 203 SER A O 1
ATOM 1646 N N . ILE A 1 204 ? -13.300 -5.670 4.446 1.00 97.44 204 ILE A N 1
ATOM 1647 C CA . ILE A 1 204 ? -13.753 -5.821 5.835 1.00 97.44 204 ILE A CA 1
ATOM 1648 C C . ILE A 1 204 ? -15.081 -6.578 5.934 1.00 97.44 204 ILE A C 1
ATOM 1650 O O . ILE A 1 204 ? -15.243 -7.390 6.845 1.00 97.44 204 ILE A O 1
ATOM 1654 N N . TYR A 1 205 ? -16.017 -6.321 5.016 1.00 98.06 205 TYR A N 1
ATOM 1655 C CA . TYR A 1 205 ? -17.398 -6.795 5.136 1.00 98.06 205 TYR A CA 1
ATOM 1656 C C . TYR A 1 205 ? -17.837 -7.776 4.040 1.00 98.06 205 TYR A C 1
ATOM 1658 O O . TYR A 1 205 ? -18.794 -8.522 4.223 1.00 98.06 205 TYR A O 1
ATOM 1666 N N . GLY A 1 206 ? -17.101 -7.867 2.932 1.00 97.19 206 GLY A N 1
ATOM 1667 C CA . GLY A 1 206 ? -17.463 -8.649 1.743 1.00 97.19 206 GLY A CA 1
ATOM 1668 C C . GLY A 1 206 ? -18.125 -7.816 0.657 1.00 97.19 206 GLY A C 1
ATOM 1669 O O . GLY A 1 206 ? -18.780 -6.815 0.941 1.00 97.19 206 GLY A O 1
ATOM 1670 N N . VAL A 1 207 ? -17.959 -8.239 -0.597 1.00 96.69 207 VAL A N 1
ATOM 1671 C CA . VAL A 1 207 ? -18.510 -7.536 -1.765 1.00 96.69 207 VAL A CA 1
ATOM 1672 C C . VAL A 1 207 ? -20.033 -7.624 -1.774 1.00 96.69 207 VAL A C 1
ATOM 1674 O O . VAL A 1 207 ? -20.704 -6.596 -1.792 1.00 96.69 207 VAL A O 1
ATOM 1677 N N . GLU A 1 208 ? -20.582 -8.834 -1.702 1.00 97.56 208 GLU A N 1
ATOM 1678 C CA . GLU A 1 208 ? -22.024 -9.086 -1.735 1.00 97.56 208 GLU A CA 1
ATOM 1679 C C . GLU A 1 208 ? -22.716 -8.462 -0.522 1.00 97.56 208 GLU A C 1
ATOM 1681 O O . GLU A 1 208 ? -23.700 -7.740 -0.663 1.00 97.56 208 GLU A O 1
ATOM 1686 N N . ASN A 1 209 ? -22.140 -8.663 0.663 1.00 97.75 209 ASN A N 1
ATOM 1687 C CA . ASN A 1 209 ? -22.633 -8.081 1.907 1.00 97.75 209 ASN A CA 1
ATOM 1688 C C . ASN A 1 209 ? -22.684 -6.549 1.851 1.00 97.75 209 ASN A C 1
ATOM 1690 O O . ASN A 1 209 ? -23.656 -5.959 2.314 1.00 97.75 209 ASN A O 1
ATOM 1694 N N . LEU A 1 210 ? -21.665 -5.894 1.280 1.00 97.88 210 LEU A N 1
ATOM 1695 C CA . LEU A 1 210 ? -21.664 -4.440 1.132 1.00 97.88 210 LEU A CA 1
ATOM 1696 C C . LEU A 1 210 ? -22.734 -3.968 0.140 1.00 97.88 210 LEU A C 1
ATOM 1698 O O . LEU A 1 210 ? -23.392 -2.964 0.402 1.00 97.88 210 LEU A O 1
ATOM 1702 N N . ILE A 1 211 ? -22.926 -4.683 -0.974 1.00 97.69 211 ILE A N 1
ATOM 1703 C CA . ILE A 1 211 ? -23.980 -4.367 -1.950 1.00 97.69 211 ILE A CA 1
ATOM 1704 C C . ILE A 1 211 ? -25.359 -4.438 -1.284 1.00 97.69 211 ILE A C 1
ATOM 1706 O O . ILE A 1 211 ? -26.139 -3.496 -1.420 1.00 97.69 211 ILE A O 1
ATOM 1710 N N . PHE A 1 212 ? -25.640 -5.506 -0.530 1.00 97.94 212 PHE A N 1
ATOM 1711 C CA . PHE A 1 212 ? -26.908 -5.643 0.190 1.00 97.94 212 PHE A CA 1
ATOM 1712 C C . PHE A 1 212 ? -27.065 -4.578 1.275 1.00 97.94 212 PHE A C 1
ATOM 1714 O O . PHE A 1 212 ? -28.099 -3.926 1.331 1.00 97.94 212 PHE A O 1
ATOM 1721 N N . LEU A 1 213 ? -26.015 -4.289 2.050 1.00 98.19 213 LEU A N 1
ATOM 1722 C CA . LEU A 1 213 ? -26.041 -3.244 3.077 1.00 98.19 213 LEU A CA 1
ATOM 1723 C C . LEU A 1 213 ? -26.424 -1.868 2.518 1.00 98.19 213 LEU A C 1
ATOM 1725 O O . LEU A 1 213 ? -27.215 -1.155 3.129 1.00 98.19 213 LEU A O 1
ATOM 1729 N N . LEU A 1 214 ? -25.871 -1.491 1.361 1.00 97.62 214 LEU A N 1
ATOM 1730 C CA . LEU A 1 214 ? -26.163 -0.206 0.719 1.00 97.62 214 LEU A CA 1
ATOM 1731 C C . LEU A 1 214 ? -27.639 -0.066 0.328 1.00 97.62 214 LEU A C 1
ATOM 1733 O O . LEU A 1 214 ? -28.154 1.051 0.307 1.00 97.62 214 LEU A O 1
ATOM 1737 N N . TYR A 1 215 ? -28.303 -1.179 0.012 1.00 97.31 215 TYR A N 1
ATOM 1738 C CA . TYR A 1 215 ? -29.703 -1.196 -0.398 1.00 97.31 215 TYR A CA 1
ATOM 1739 C C . TYR A 1 215 ? -30.653 -1.368 0.794 1.00 97.31 215 TYR A C 1
ATOM 1741 O O . TYR A 1 215 ? -31.598 -0.594 0.950 1.00 97.31 215 TYR A O 1
ATOM 1749 N N . ASP A 1 216 ? -30.375 -2.346 1.653 1.00 98.00 216 ASP A N 1
ATOM 1750 C CA . ASP A 1 216 ? -31.269 -2.791 2.722 1.00 98.00 216 ASP A CA 1
ATOM 1751 C C . ASP A 1 216 ? -31.129 -1.944 3.996 1.00 98.00 216 ASP A C 1
ATOM 1753 O O . ASP A 1 216 ? -32.118 -1.682 4.686 1.00 98.00 216 ASP A O 1
ATOM 1757 N N . ASN A 1 217 ? -29.917 -1.466 4.304 1.00 98.19 217 ASN A N 1
ATOM 1758 C CA . ASN A 1 217 ? -29.632 -0.688 5.511 1.00 98.19 217 ASN A CA 1
ATOM 1759 C C . ASN A 1 217 ? -28.669 0.488 5.238 1.00 98.19 217 ASN A C 1
ATOM 1761 O O . ASN A 1 217 ? -27.538 0.529 5.744 1.00 98.19 217 ASN A O 1
ATOM 1765 N N . PRO A 1 218 ? -29.120 1.507 4.478 1.00 97.81 218 PRO A N 1
ATOM 1766 C CA . PRO A 1 218 ? -28.273 2.626 4.068 1.00 97.81 218 PRO A CA 1
ATOM 1767 C C . PRO A 1 218 ? -27.704 3.420 5.252 1.00 97.81 218 PRO A C 1
ATOM 1769 O O . PRO A 1 218 ? -26.597 3.940 5.162 1.00 97.81 218 PRO A O 1
ATOM 1772 N N . LYS A 1 219 ? -28.400 3.461 6.397 1.00 98.50 219 LYS A N 1
ATOM 1773 C CA . LYS A 1 219 ? -27.903 4.138 7.608 1.00 98.50 219 LYS A CA 1
ATOM 1774 C C . LYS A 1 219 ? -26.664 3.456 8.185 1.00 98.50 219 LYS A C 1
ATOM 1776 O O . LYS A 1 219 ? -25.725 4.129 8.605 1.00 98.50 219 LYS A O 1
ATOM 1781 N N . LEU A 1 220 ? -26.647 2.122 8.215 1.00 98.62 220 LEU A N 1
ATOM 1782 C CA . LEU A 1 220 ? -25.470 1.380 8.661 1.00 98.62 220 LEU A CA 1
ATOM 1783 C C . LEU A 1 220 ? -24.324 1.508 7.644 1.00 98.62 220 LEU A C 1
ATOM 1785 O O . LEU A 1 220 ? -23.169 1.637 8.049 1.00 98.62 220 LEU A O 1
ATOM 1789 N N . ALA A 1 221 ? -24.632 1.564 6.345 1.00 98.31 221 ALA A N 1
ATOM 1790 C CA . ALA A 1 221 ? -23.633 1.846 5.314 1.00 98.31 221 ALA A CA 1
ATOM 1791 C C . ALA A 1 221 ? -23.010 3.249 5.455 1.00 98.31 221 ALA A C 1
ATOM 1793 O O . ALA A 1 221 ? -21.791 3.392 5.347 1.00 98.31 221 ALA A O 1
ATOM 1794 N N . GLU A 1 222 ? -23.816 4.278 5.739 1.00 98.38 222 GLU A N 1
ATOM 1795 C CA . GLU A 1 222 ? -23.345 5.641 6.024 1.00 98.38 222 GLU A CA 1
ATOM 1796 C C . GLU A 1 222 ? -22.423 5.665 7.242 1.00 98.38 222 GLU A C 1
ATOM 1798 O O . GLU A 1 222 ? -21.312 6.187 7.156 1.00 98.38 222 GLU A O 1
ATOM 1803 N N . ARG A 1 223 ? -22.831 5.015 8.339 1.00 98.44 223 ARG A N 1
ATOM 1804 C CA . ARG A 1 223 ? -21.994 4.872 9.537 1.00 98.44 223 ARG A CA 1
ATOM 1805 C C . ARG A 1 223 ? -20.656 4.211 9.204 1.00 98.44 223 ARG A C 1
ATOM 1807 O O . ARG A 1 223 ? -19.608 4.686 9.633 1.00 98.44 223 ARG A O 1
ATOM 1814 N N . PHE A 1 224 ? -20.672 3.138 8.414 1.00 98.50 224 PHE A N 1
ATOM 1815 C CA . PHE A 1 224 ? -19.450 2.444 8.020 1.00 98.50 224 PHE A CA 1
ATOM 1816 C C . PHE A 1 224 ? -18.522 3.341 7.186 1.00 98.50 224 PHE A C 1
ATOM 1818 O O . PHE A 1 224 ? -17.331 3.449 7.487 1.00 98.50 224 PHE A O 1
ATOM 1825 N N . ARG A 1 225 ? -19.071 4.042 6.186 1.00 97.62 225 ARG A N 1
ATOM 1826 C CA . ARG A 1 225 ? -18.348 5.028 5.366 1.00 97.62 225 ARG A CA 1
ATOM 1827 C C . ARG A 1 225 ? -17.709 6.115 6.230 1.00 97.62 225 ARG A C 1
ATOM 1829 O O . ARG A 1 225 ? -16.530 6.417 6.051 1.00 97.62 225 ARG A O 1
ATOM 1836 N N . ASP A 1 226 ? -18.473 6.697 7.148 1.00 98.38 226 ASP A N 1
ATOM 1837 C CA . ASP A 1 226 ? -18.030 7.838 7.952 1.00 98.38 226 ASP A CA 1
ATOM 1838 C C . ASP A 1 226 ? -16.909 7.444 8.917 1.00 98.38 226 ASP A C 1
ATOM 1840 O O . ASP A 1 226 ? -15.952 8.199 9.098 1.00 98.38 226 ASP A O 1
ATOM 1844 N N . LEU A 1 227 ? -16.959 6.228 9.468 1.00 98.44 227 LEU A N 1
ATOM 1845 C CA . LEU A 1 227 ? -15.876 5.704 10.297 1.00 98.44 227 LEU A CA 1
ATOM 1846 C C . LEU A 1 227 ? -14.613 5.400 9.495 1.00 98.44 227 LEU A C 1
ATOM 1848 O O . LEU A 1 227 ? -13.521 5.680 9.987 1.00 98.44 227 LEU A O 1
ATOM 1852 N N . ILE A 1 228 ? -14.729 4.885 8.264 1.00 98.00 228 ILE A N 1
ATOM 1853 C CA . ILE A 1 228 ? -13.570 4.709 7.371 1.00 98.00 228 ILE A CA 1
ATOM 1854 C C . ILE A 1 228 ? -12.922 6.068 7.093 1.00 98.00 228 ILE A C 1
ATOM 1856 O O . ILE A 1 228 ? -11.712 6.218 7.263 1.00 98.00 228 ILE A O 1
ATOM 1860 N N . LEU A 1 229 ? -13.725 7.067 6.712 1.00 96.88 229 LEU A N 1
ATOM 1861 C CA . LEU A 1 229 ? -13.246 8.417 6.424 1.00 96.88 229 LEU A CA 1
ATOM 1862 C C . LEU A 1 229 ? -12.546 9.030 7.641 1.00 96.88 229 LEU A C 1
ATOM 1864 O O . LEU A 1 229 ? -11.404 9.477 7.534 1.00 96.88 229 LEU A O 1
ATOM 1868 N N . ARG A 1 230 ? -13.203 9.011 8.806 1.00 97.62 230 ARG A N 1
ATOM 1869 C CA . ARG A 1 230 ? -12.643 9.548 10.050 1.00 97.62 230 ARG A CA 1
ATOM 1870 C C . ARG A 1 230 ? -11.333 8.854 10.413 1.00 97.62 230 ARG A C 1
ATOM 1872 O O . ARG A 1 230 ? -10.356 9.531 10.711 1.00 97.62 230 ARG A O 1
ATOM 1879 N N . ALA A 1 231 ? -11.286 7.525 10.344 1.00 97.25 231 ALA A N 1
ATOM 1880 C CA . ALA A 1 231 ? -10.080 6.760 10.639 1.00 97.25 231 ALA A CA 1
ATOM 1881 C C . ALA A 1 231 ? -8.918 7.119 9.700 1.00 97.25 231 ALA A C 1
ATOM 1883 O O . ALA A 1 231 ? -7.792 7.290 10.159 1.00 97.25 231 ALA A O 1
ATOM 1884 N N . MET A 1 232 ? -9.182 7.273 8.399 1.00 95.31 232 MET A N 1
ATOM 1885 C CA . MET A 1 232 ? -8.160 7.665 7.426 1.00 95.31 232 MET A CA 1
ATOM 1886 C C . MET A 1 232 ? -7.593 9.063 7.695 1.00 95.31 232 MET A C 1
ATOM 1888 O O . MET A 1 232 ? -6.378 9.242 7.629 1.00 95.31 232 MET A O 1
ATOM 1892 N N . LEU A 1 233 ? -8.457 10.039 7.993 1.00 94.00 233 LEU A N 1
ATOM 1893 C CA . LEU A 1 233 ? -8.041 11.417 8.269 1.00 94.00 233 LEU A CA 1
ATOM 1894 C C . LEU A 1 233 ? -7.240 11.513 9.573 1.00 94.00 233 LEU A C 1
ATOM 1896 O O . LEU A 1 233 ? -6.193 12.156 9.607 1.00 94.00 233 LEU A O 1
ATOM 1900 N N . GLU A 1 234 ? -7.682 10.826 10.628 1.00 95.00 234 GLU A N 1
ATOM 1901 C CA . GLU A 1 234 ? -6.961 10.809 11.903 1.00 95.00 234 GLU A CA 1
ATOM 1902 C C . GLU A 1 234 ? -5.615 10.075 11.800 1.00 95.00 234 GLU A C 1
ATOM 1904 O O . GLU A 1 234 ? -4.628 10.538 12.368 1.00 95.00 234 GLU A O 1
ATOM 1909 N N . LEU A 1 235 ? -5.534 8.977 11.035 1.00 94.06 235 LEU A N 1
ATOM 1910 C CA . LEU A 1 235 ? -4.261 8.307 10.741 1.00 94.06 235 LEU A CA 1
ATOM 1911 C C . LEU A 1 235 ? -3.280 9.237 10.023 1.00 94.06 235 LEU A C 1
ATOM 1913 O O . LEU A 1 235 ? -2.115 9.296 10.413 1.00 94.06 235 LEU A O 1
ATOM 1917 N N . ALA A 1 236 ? -3.740 9.957 8.992 1.00 92.12 236 ALA A N 1
ATOM 1918 C CA . ALA A 1 236 ? -2.917 10.937 8.284 1.00 92.12 236 ALA A CA 1
ATOM 1919 C C . ALA A 1 236 ? -2.358 11.979 9.257 1.00 92.12 236 ALA A C 1
ATOM 1921 O O . ALA A 1 236 ? -1.140 12.090 9.390 1.00 92.12 236 ALA A O 1
ATOM 1922 N N . ARG A 1 237 ? -3.241 12.624 10.028 1.00 92.00 237 ARG A N 1
ATOM 1923 C CA . ARG A 1 237 ? -2.869 13.647 11.009 1.00 92.00 237 ARG A CA 1
ATOM 1924 C C . ARG A 1 237 ? -1.852 13.141 12.036 1.00 92.00 237 ARG A C 1
ATOM 1926 O O . ARG A 1 237 ? -0.842 13.797 12.262 1.00 92.00 237 ARG A O 1
ATOM 1933 N N . ILE A 1 238 ? -2.093 11.976 12.646 1.00 93.56 238 ILE A N 1
ATOM 1934 C CA . ILE A 1 238 ? -1.197 11.405 13.667 1.00 93.56 238 ILE A CA 1
ATOM 1935 C C . ILE A 1 238 ? 0.196 11.138 13.087 1.00 93.56 238 ILE A C 1
ATOM 1937 O O . ILE A 1 238 ? 1.197 11.480 13.715 1.00 93.56 238 ILE A O 1
ATOM 1941 N N . TYR A 1 239 ? 0.280 10.534 11.899 1.00 91.94 239 TYR A N 1
ATOM 1942 C CA . TYR A 1 239 ? 1.576 10.238 11.291 1.00 91.94 239 TYR A CA 1
ATOM 1943 C C . TYR A 1 239 ? 2.302 11.485 10.780 1.00 91.94 239 TYR A C 1
ATOM 1945 O O . TYR A 1 239 ? 3.531 11.505 10.781 1.00 91.94 239 TYR A O 1
ATOM 1953 N N . ASP A 1 240 ? 1.575 12.529 10.391 1.00 91.81 240 ASP A N 1
ATOM 1954 C CA . ASP A 1 240 ? 2.171 13.809 10.012 1.00 91.81 240 ASP A CA 1
ATOM 1955 C C . ASP A 1 240 ? 2.757 14.547 11.212 1.00 91.81 240 ASP A C 1
ATOM 1957 O O . ASP A 1 240 ? 3.905 14.990 11.140 1.00 91.81 240 ASP A O 1
ATOM 1961 N N . GLU A 1 241 ? 2.045 14.575 12.343 1.00 92.69 241 GLU A N 1
ATOM 1962 C CA . GLU A 1 241 ? 2.581 15.080 13.613 1.00 92.69 241 GLU A CA 1
ATOM 1963 C C . GLU A 1 241 ? 3.858 14.332 14.015 1.00 92.69 241 GLU A C 1
ATOM 1965 O O . GLU A 1 241 ? 4.863 14.946 14.375 1.00 92.69 241 GLU A O 1
ATOM 1970 N N . GLU A 1 242 ? 3.852 12.999 13.915 1.00 91.38 242 GLU A N 1
ATOM 1971 C CA . GLU A 1 242 ? 5.018 12.173 14.240 1.00 91.38 242 GLU A CA 1
ATOM 1972 C C . GLU A 1 242 ? 6.193 12.380 13.275 1.00 91.38 242 GLU A C 1
ATOM 1974 O O . GLU A 1 242 ? 7.351 12.204 13.667 1.00 91.38 242 GLU A O 1
ATOM 1979 N N . ALA A 1 243 ? 5.912 12.775 12.033 1.00 90.19 243 ALA A N 1
ATOM 1980 C CA . ALA A 1 243 ? 6.911 13.158 11.045 1.00 90.19 243 ALA A CA 1
ATOM 1981 C C . ALA A 1 243 ? 7.356 14.629 11.152 1.00 90.19 243 ALA A C 1
ATOM 1983 O O . ALA A 1 243 ? 8.250 15.041 10.411 1.00 90.19 243 ALA A O 1
ATOM 1984 N N . GLY A 1 244 ? 6.799 15.393 12.098 1.00 91.69 244 GLY A N 1
ATOM 1985 C CA . GLY A 1 244 ? 7.166 16.783 12.367 1.00 91.69 244 GLY A CA 1
ATOM 1986 C C . GLY A 1 244 ? 6.483 17.808 11.460 1.00 91.69 244 GLY A C 1
ATOM 1987 O O . GLY A 1 244 ? 6.953 18.942 11.381 1.00 91.69 244 GLY A O 1
ATOM 1988 N N . TYR A 1 245 ? 5.404 17.427 10.777 1.00 91.75 245 TYR A N 1
ATOM 1989 C CA . TYR A 1 245 ? 4.613 18.334 9.953 1.00 91.75 245 TYR A CA 1
ATOM 1990 C C . TYR A 1 245 ? 3.472 18.971 10.750 1.00 91.75 245 TYR A C 1
ATOM 1992 O O . TYR A 1 245 ? 2.932 18.402 11.699 1.00 91.75 245 TYR A O 1
ATOM 2000 N N . THR A 1 246 ? 3.097 20.170 10.322 1.00 87.12 246 THR A N 1
ATOM 2001 C CA . THR A 1 246 ? 1.889 20.891 10.739 1.00 87.12 246 THR A CA 1
ATOM 2002 C C . THR A 1 246 ? 0.888 20.914 9.581 1.00 87.12 246 THR A C 1
ATOM 2004 O O . THR A 1 246 ? 1.297 20.681 8.441 1.00 87.12 246 THR A O 1
ATOM 2007 N N . PRO A 1 247 ? -0.393 21.255 9.807 1.00 82.00 247 PRO A N 1
ATOM 2008 C CA . PRO A 1 247 ? -1.369 21.404 8.721 1.00 82.00 247 PRO A CA 1
ATOM 2009 C C . PRO A 1 247 ? -0.930 22.370 7.605 1.00 82.00 247 PRO A C 1
ATOM 2011 O O . PRO A 1 247 ? -1.313 22.215 6.454 1.00 82.00 247 PRO A O 1
ATOM 2014 N N . GLU A 1 248 ? -0.099 23.365 7.918 1.00 83.75 248 GLU A N 1
ATOM 2015 C CA . GLU A 1 248 ? 0.403 24.352 6.953 1.00 83.75 248 GLU A CA 1
ATOM 2016 C C . GLU A 1 248 ? 1.630 23.864 6.175 1.00 83.75 248 GLU A C 1
ATOM 2018 O O . GLU A 1 248 ? 1.966 24.418 5.129 1.00 83.75 248 GLU A O 1
ATOM 2023 N N . THR A 1 249 ? 2.335 22.865 6.705 1.00 86.06 249 THR A N 1
ATOM 2024 C CA . THR A 1 249 ? 3.589 22.342 6.144 1.00 86.06 249 THR A CA 1
ATOM 2025 C C . THR A 1 249 ? 3.446 20.913 5.641 1.00 86.06 249 THR A C 1
ATOM 2027 O O . THR A 1 249 ? 4.427 20.326 5.172 1.00 86.06 249 THR A O 1
ATOM 2030 N N . GLU A 1 250 ? 2.241 20.343 5.734 1.00 80.62 250 GLU A N 1
ATOM 2031 C CA . GLU A 1 250 ? 2.025 18.961 5.365 1.00 80.62 250 GLU A CA 1
ATOM 2032 C C . GLU A 1 250 ? 2.237 18.755 3.857 1.00 80.62 250 GLU A C 1
ATOM 2034 O O . GLU A 1 250 ? 1.718 19.492 3.013 1.00 80.62 250 GLU A O 1
ATOM 2039 N N . PRO A 1 251 ? 3.015 17.736 3.476 1.00 78.50 251 PRO A N 1
ATOM 2040 C CA . PRO A 1 251 ? 3.226 17.405 2.078 1.00 78.50 251 PRO A CA 1
ATOM 2041 C C . PRO A 1 251 ? 1.931 16.891 1.431 1.00 78.50 251 PRO A C 1
ATOM 2043 O O . PRO A 1 251 ? 1.311 15.937 1.919 1.00 78.50 251 PRO A O 1
ATOM 2046 N N . HIS A 1 252 ? 1.582 17.488 0.289 1.00 80.62 252 HIS A N 1
ATOM 2047 C CA . HIS A 1 252 ? 0.432 17.110 -0.531 1.00 80.62 252 HIS A CA 1
ATOM 2048 C C . HIS A 1 252 ? 0.578 15.729 -1.192 1.00 80.62 252 HIS A C 1
ATOM 2050 O O . HIS A 1 252 ? 1.674 15.183 -1.335 1.00 80.62 252 HIS A O 1
ATOM 2056 N N . GLY A 1 253 ? -0.559 15.213 -1.665 1.00 82.31 253 GLY A N 1
ATOM 2057 C CA . GLY A 1 253 ? -0.666 13.974 -2.431 1.00 82.31 253 GLY A CA 1
ATOM 2058 C C . GLY A 1 253 ? -1.163 12.815 -1.576 1.00 82.31 253 GLY A C 1
ATOM 2059 O O . GLY A 1 253 ? -0.642 12.557 -0.501 1.00 82.31 253 GLY A O 1
ATOM 2060 N N . PHE A 1 254 ? -2.173 12.102 -2.060 1.00 86.38 254 PHE A N 1
ATOM 2061 C CA . PHE A 1 254 ? -2.672 10.871 -1.455 1.00 86.38 254 PHE A CA 1
ATOM 2062 C C . PHE A 1 254 ? -3.027 9.917 -2.588 1.00 86.38 254 PHE A C 1
ATOM 2064 O O . PHE A 1 254 ? -3.650 10.342 -3.562 1.00 86.38 254 PHE A O 1
ATOM 2071 N N . SER A 1 255 ? -2.623 8.653 -2.491 1.00 86.31 255 SER A N 1
ATOM 2072 C CA . SER A 1 255 ? -2.960 7.655 -3.504 1.00 86.31 255 SER A CA 1
ATOM 2073 C C . SER A 1 255 ? -3.992 6.653 -3.000 1.00 86.31 255 SER A C 1
ATOM 2075 O O . SER A 1 255 ? -3.970 6.214 -1.848 1.00 86.31 255 SER A O 1
ATOM 2077 N N . PHE A 1 256 ? -4.891 6.275 -3.904 1.00 86.25 256 PHE A N 1
ATOM 2078 C CA . PHE A 1 256 ? -5.726 5.097 -3.739 1.00 86.25 256 PHE A CA 1
ATOM 2079 C C . PHE A 1 256 ? -5.165 3.964 -4.592 1.00 86.25 256 PHE A C 1
ATOM 2081 O O . PHE A 1 256 ? -4.852 4.187 -5.763 1.00 86.25 256 PHE A O 1
ATOM 2088 N N . SER A 1 257 ? -5.017 2.779 -3.998 1.00 67.75 257 SER A N 1
ATOM 2089 C CA . SER A 1 257 ? -4.536 1.562 -4.668 1.00 67.75 257 SER A CA 1
ATOM 2090 C C . SER A 1 257 ? -5.488 0.375 -4.564 1.00 67.75 257 SER A C 1
ATOM 2092 O O . SER A 1 257 ? -6.480 0.440 -3.797 1.00 67.75 257 SER A O 1
#

Sequence (257 aa):
MSINVTKEHLRIASELVAEAHRNNGLAPVNLEQFYADQEIAVKDPFGPDIPQCPLGLLNMSEVCVFDELGIPEDLDRYYADDEWRITLNRIYNDKAEKIIGRRPLSEQPRGPFGRNPRVPPKGLHDIFEGKTVWKSGTLWLEQSARNEAELVALLDRVEKRLENLKDFILDDEWKKQKELRIKLGAPMPRYRAQRGPVTFATSIYGVENLIFLLYDNPKLAERFRDLILRAMLELARIYDEEAGYTPETEPHGFSFS